Protein AF-A0A427YTY3-F1 (afdb_monomer_lite)

Sequence (241 aa):
MVRGIVESIERDRAFWYDQCTLPPTYQTFFQLHLLYILILLPRLRALPAATASTEHPIPEPLDPGAPGASPASSTPSPASSGSESGSGSGGGGTAVLSKPLHESYPTELLQHFFELAESEMRQVLGRGERERVVRKYMDEMGEQWRGAGAGLDYVLGLTGSEEVAERAKADSELASWVWRNLLGSRGLTVPSEGEGKSEETMGENLELVVRFVRREMARLDRISDADVINGNIGEWGAPAP

Radius of gyration: 25.17 Å; chains: 1; bounding box: 49×72×81 Å

pLDDT: mean 76.99, std 23.64, range [25.17, 97.31]

Foldseek 3Di:
DLVLLVVQCVVQVCLQCPLLVFDPDLLQVLLSSLLVLLLLLVLLLPFDLPDDFPPDPDPDQDPPDDPDDDDDDDDDDDDDDDDDDDDDDDDDDDPDRRDRPSVVVNVVSVVVSLVVSLVVVDVVVDPDDDPVVSVVVSVVSVVLSVVLNVLVVLLVCLCPDPDPVSNVCSLVSQLVSCCVRNSVVVDPPDDPPPCPVVVVSNVVSSVLQSVLSVVLSVLSVPDDSNCVSVVNSDHRDHSHD

Organism: NCBI:txid1890683

InterPro domains:
  IPR007129 Ubiquinol-cytochrome c chaperone, CBP3 [PTHR12184] (1-234)
  IPR021150 Ubiquinol-cytochrome c chaperone [PF03981] (103-233)

Secondary structure (DSSP, 8-state):
-HHHHHHHHHHTHIIIIIIS----SHHHHHHHHHHHHHHHHHHHHTS-TT---SSS-PPPPPP---TT-PPP-------------------------PPPHHHHHHHHHHHHHHHHHHHHHHHHH-TT--HHHHHHHHHHHHHHHHHHHHHHHHHHHHHH-S-HHHHTTHHHHHHHHHIIIIIGGG------S-THHHHHHHHHHHHHHHHHHHHHHHHHHTS-HHHHHTT---PPPPS--

Structure (mmCIF, N/CA/C/O backbone):
data_AF-A0A427YTY3-F1
#
_entry.id   AF-A0A427YTY3-F1
#
loop_
_atom_site.group_PDB
_atom_site.id
_atom_site.type_symbol
_atom_site.label_atom_id
_atom_site.label_alt_id
_atom_site.label_comp_id
_atom_site.label_asym_id
_atom_site.label_entity_id
_atom_site.label_seq_id
_atom_site.pdbx_PDB_ins_code
_atom_site.Cartn_x
_atom_site.Cartn_y
_atom_site.Cartn_z
_atom_site.occupancy
_atom_site.B_iso_or_equiv
_atom_site.auth_seq_id
_atom_site.auth_comp_id
_atom_site.auth_asym_id
_atom_site.auth_atom_id
_atom_site.pdbx_PDB_model_num
ATOM 1 N N . MET A 1 1 ? -9.035 0.610 -10.273 1.00 87.31 1 MET A N 1
ATOM 2 C CA . MET A 1 1 ? -7.958 0.177 -9.350 1.00 87.31 1 MET A CA 1
ATOM 3 C C . MET A 1 1 ? -8.374 0.218 -7.876 1.00 87.31 1 MET A C 1
ATOM 5 O O . MET A 1 1 ? -8.431 -0.853 -7.292 1.00 87.31 1 MET A O 1
ATOM 9 N N . VAL A 1 2 ? -8.725 1.375 -7.279 1.00 91.81 2 VAL A N 1
ATOM 10 C CA . VAL A 1 2 ? -9.107 1.469 -5.839 1.00 91.81 2 VAL A CA 1
ATOM 11 C C . VAL A 1 2 ? -10.206 0.479 -5.446 1.00 91.81 2 VAL A C 1
ATOM 13 O O . VAL A 1 2 ? -10.068 -0.237 -4.464 1.00 91.81 2 VAL A O 1
ATOM 16 N N . ARG A 1 3 ? -11.259 0.356 -6.261 1.00 91.38 3 ARG A N 1
ATOM 17 C CA . ARG A 1 3 ? -12.325 -0.630 -6.036 1.00 91.38 3 ARG A CA 1
ATOM 18 C C . ARG A 1 3 ? -11.805 -2.069 -5.901 1.00 91.38 3 ARG A C 1
ATOM 20 O O . ARG A 1 3 ? -12.212 -2.770 -4.986 1.00 91.38 3 ARG A O 1
ATOM 27 N N . GLY A 1 4 ? -10.879 -2.483 -6.768 1.00 92.62 4 GLY A N 1
ATOM 28 C CA . GLY A 1 4 ? -10.295 -3.826 -6.712 1.00 92.62 4 GLY A CA 1
ATOM 29 C C . GLY A 1 4 ? -9.446 -4.055 -5.456 1.00 92.62 4 GLY A C 1
ATOM 30 O O . GLY A 1 4 ? -9.370 -5.179 -4.971 1.00 92.62 4 GLY A O 1
ATOM 31 N N . ILE A 1 5 ? -8.849 -2.994 -4.898 1.00 95.12 5 ILE A N 1
ATOM 32 C CA . ILE A 1 5 ? -8.157 -3.042 -3.600 1.00 95.12 5 ILE A CA 1
ATOM 33 C C . ILE A 1 5 ? -9.168 -3.294 -2.477 1.00 95.12 5 ILE A C 1
ATOM 35 O O . ILE A 1 5 ? -8.981 -4.227 -1.702 1.00 95.12 5 ILE A O 1
ATOM 39 N N . VAL A 1 6 ? -10.257 -2.519 -2.432 1.00 95.31 6 VAL A N 1
ATOM 40 C CA . VAL A 1 6 ? -11.321 -2.673 -1.423 1.00 95.31 6 VAL A CA 1
ATOM 41 C C . VAL A 1 6 ? -11.909 -4.086 -1.460 1.00 95.31 6 VAL A C 1
ATOM 43 O O . VAL A 1 6 ? -11.976 -4.758 -0.436 1.00 95.31 6 VAL A O 1
ATOM 46 N N . GLU A 1 7 ? -12.273 -4.573 -2.650 1.00 95.06 7 GLU A N 1
ATOM 47 C CA . GLU A 1 7 ? -12.830 -5.920 -2.832 1.00 95.06 7 GLU A CA 1
ATOM 48 C C . GLU A 1 7 ? -11.848 -7.019 -2.392 1.00 95.06 7 GLU A C 1
ATOM 50 O O . GLU A 1 7 ? -12.261 -8.015 -1.799 1.00 95.06 7 GLU A O 1
ATOM 55 N N . SER A 1 8 ? -10.545 -6.828 -2.623 1.00 94.88 8 SER A N 1
ATOM 56 C CA . SER A 1 8 ? -9.521 -7.796 -2.209 1.00 94.88 8 SER A CA 1
ATOM 57 C C . SER A 1 8 ? -9.318 -7.814 -0.695 1.00 94.88 8 SER A C 1
ATOM 59 O O . SER A 1 8 ? -9.239 -8.886 -0.103 1.00 94.88 8 SER A O 1
ATOM 61 N N . ILE A 1 9 ? -9.301 -6.645 -0.048 1.00 95.38 9 ILE A N 1
ATOM 62 C CA . ILE A 1 9 ? -9.186 -6.549 1.414 1.00 95.38 9 ILE A CA 1
ATOM 63 C C . ILE A 1 9 ? -10.396 -7.196 2.098 1.00 95.38 9 ILE A C 1
ATOM 65 O O . ILE A 1 9 ? -10.216 -7.936 3.063 1.00 95.38 9 ILE A O 1
ATOM 69 N N . GLU A 1 10 ? -11.610 -6.971 1.586 1.00 94.81 10 GLU A N 1
ATOM 70 C CA . GLU A 1 10 ? -12.821 -7.600 2.128 1.00 94.81 10 GLU A CA 1
ATOM 71 C C . GLU A 1 10 ? -12.847 -9.116 1.903 1.00 94.81 10 GLU A C 1
ATOM 73 O O . GLU A 1 10 ? -13.251 -9.866 2.793 1.00 94.81 10 GLU A O 1
ATOM 78 N N . ARG A 1 11 ? -12.370 -9.600 0.751 1.00 95.69 11 ARG A N 1
ATOM 79 C CA . ARG A 1 11 ? -12.220 -11.043 0.508 1.00 95.69 11 ARG A CA 1
ATOM 80 C C . ARG A 1 11 ? -11.249 -11.679 1.505 1.00 95.69 11 ARG A C 1
ATOM 82 O O . ARG A 1 11 ? -11.535 -12.745 2.044 1.00 95.69 11 ARG A O 1
ATOM 89 N N . ASP A 1 12 ? -10.141 -11.001 1.787 1.00 95.62 12 ASP A N 1
ATOM 90 C CA . ASP A 1 12 ? -9.070 -11.498 2.653 1.00 95.62 12 ASP A CA 1
ATOM 91 C C . ASP A 1 12 ? -9.240 -11.034 4.119 1.00 95.62 12 ASP A C 1
ATOM 93 O O . ASP A 1 12 ? -8.305 -11.070 4.922 1.00 95.62 12 ASP A O 1
ATOM 97 N N . ARG A 1 13 ? -10.459 -10.623 4.503 1.00 93.81 13 ARG A N 1
ATOM 98 C CA . ARG A 1 13 ? -10.793 -10.079 5.829 1.00 93.81 13 ARG A CA 1
ATOM 99 C C . ARG A 1 13 ? -10.405 -11.015 6.975 1.00 93.81 13 ARG A C 1
ATOM 101 O O . ARG A 1 13 ? -9.844 -10.553 7.964 1.00 93.81 13 ARG A O 1
ATOM 108 N N . ALA A 1 14 ? -10.667 -12.315 6.841 1.00 91.56 14 ALA A N 1
ATOM 109 C CA . ALA A 1 14 ? -10.335 -13.297 7.878 1.00 91.56 14 ALA A CA 1
ATOM 110 C C . ALA A 1 14 ? -8.822 -13.345 8.155 1.00 91.56 14 ALA A C 1
ATOM 112 O O . ALA A 1 14 ? -8.391 -13.414 9.304 1.00 91.56 14 ALA A O 1
ATOM 113 N N . PHE A 1 15 ? -7.994 -13.216 7.115 1.00 93.00 15 PHE A N 1
ATOM 114 C CA . PHE A 1 15 ? -6.548 -13.132 7.296 1.00 93.00 15 PHE A CA 1
ATOM 115 C C . PHE A 1 15 ? -6.160 -11.870 8.079 1.00 93.00 15 PHE A C 1
ATOM 117 O O . PHE A 1 15 ? -5.428 -11.948 9.065 1.00 93.00 15 PHE A O 1
ATOM 124 N N . TRP A 1 16 ? -6.667 -10.704 7.676 1.00 92.19 16 TRP A N 1
ATOM 125 C CA . TRP A 1 16 ? -6.259 -9.431 8.276 1.00 92.19 16 TRP A CA 1
ATOM 126 C C . TRP A 1 16 ? -6.774 -9.240 9.707 1.00 92.19 16 TRP A C 1
ATOM 128 O O . TRP A 1 16 ? -6.024 -8.807 10.583 1.00 92.19 16 TRP A O 1
ATOM 138 N N . TYR A 1 17 ? -8.037 -9.563 9.968 1.00 89.69 17 TYR A N 1
ATOM 139 C CA . TYR A 1 17 ? -8.674 -9.269 11.252 1.00 89.69 17 TYR A CA 1
ATOM 140 C C . TYR A 1 17 ? -8.669 -10.455 12.215 1.00 89.69 17 TYR A C 1
ATOM 142 O O . TYR A 1 17 ? -8.547 -10.223 13.414 1.00 89.69 17 TYR A O 1
ATOM 150 N N . ASP A 1 18 ? -8.722 -11.700 11.729 1.00 88.31 18 ASP A N 1
ATOM 151 C CA . ASP A 1 18 ? -8.785 -12.874 12.610 1.00 88.31 18 ASP A CA 1
ATOM 152 C C . ASP A 1 18 ? -7.396 -13.486 12.817 1.00 88.31 18 ASP A C 1
ATOM 154 O O . ASP A 1 18 ? -6.984 -13.692 13.954 1.00 88.31 18 ASP A O 1
ATOM 158 N N . GLN A 1 19 ? -6.632 -13.725 11.745 1.00 88.19 19 GLN A N 1
ATOM 159 C CA . GLN A 1 19 ? -5.296 -14.329 11.850 1.00 88.19 19 GLN A CA 1
ATOM 160 C C . GLN A 1 19 ? -4.225 -13.310 12.258 1.00 88.19 19 GLN A C 1
ATOM 162 O O . GLN A 1 19 ? -3.455 -13.538 13.192 1.00 88.19 19 GLN A O 1
ATOM 167 N N . CYS A 1 20 ? -4.182 -12.161 11.580 1.00 86.69 20 CYS A N 1
ATOM 168 C CA . CYS A 1 20 ? -3.299 -11.056 11.941 1.00 86.69 20 CYS A CA 1
ATOM 169 C C . CYS A 1 20 ? -3.837 -10.258 13.129 1.00 86.69 20 CYS A C 1
ATOM 171 O O . CYS A 1 20 ? -3.100 -9.431 13.669 1.00 86.69 20 CYS A O 1
ATOM 173 N N . THR A 1 21 ? -5.062 -10.537 13.606 1.00 86.25 21 THR A N 1
ATOM 174 C CA . THR A 1 21 ? -5.660 -9.944 14.823 1.00 86.25 21 THR A CA 1
ATOM 175 C C . THR A 1 21 ? -5.532 -8.418 14.849 1.00 86.25 21 THR A C 1
ATOM 177 O O . THR A 1 21 ? -5.227 -7.807 15.877 1.00 86.25 21 THR A O 1
ATOM 180 N N . LEU A 1 22 ? -5.696 -7.796 13.679 1.00 87.44 22 LEU A N 1
ATOM 181 C CA . LEU A 1 22 ? -5.686 -6.349 13.558 1.00 87.44 22 LEU A CA 1
ATOM 182 C C . LEU A 1 22 ? -6.997 -5.787 14.118 1.00 87.44 22 LEU A C 1
ATOM 184 O O . LEU A 1 22 ? -8.069 -6.313 13.817 1.00 87.44 22 LEU A O 1
ATOM 188 N N . PRO A 1 23 ? -6.962 -4.707 14.914 1.00 87.94 23 PRO A N 1
ATOM 189 C CA . PRO A 1 23 ? -8.186 -4.150 15.469 1.00 87.94 23 PRO A CA 1
ATOM 190 C C . PRO A 1 23 ? -9.001 -3.460 14.359 1.00 87.94 23 PRO A C 1
ATOM 192 O O . PRO A 1 23 ? -8.415 -2.737 13.552 1.00 87.94 23 PRO A O 1
ATOM 195 N N . PRO A 1 24 ? -10.336 -3.608 14.297 1.00 89.88 24 PRO A N 1
ATOM 196 C CA . PRO A 1 24 ? -11.171 -2.988 13.265 1.00 89.88 24 PRO A CA 1
ATOM 197 C C . PRO A 1 24 ? -11.385 -1.489 13.534 1.00 89.88 24 PRO A C 1
ATOM 199 O O . PRO A 1 24 ? -12.461 -1.049 13.927 1.00 89.88 24 PRO A O 1
ATOM 202 N N . THR A 1 25 ? -10.327 -0.700 13.353 1.00 91.06 25 THR A N 1
ATOM 203 C CA . THR A 1 25 ? -10.312 0.756 13.549 1.00 91.06 25 THR A CA 1
ATOM 204 C C . THR A 1 25 ? -10.088 1.481 12.227 1.00 91.06 25 THR A C 1
ATOM 206 O O . THR A 1 25 ? -9.578 0.892 11.272 1.00 91.06 25 THR A O 1
ATOM 209 N N . TYR A 1 26 ? -10.384 2.785 12.192 1.00 91.81 26 TYR A N 1
ATOM 210 C CA . TYR A 1 26 ? -10.023 3.636 11.055 1.00 91.81 26 TYR A CA 1
ATOM 211 C C . TYR A 1 26 ? -8.521 3.572 10.732 1.00 91.81 26 TYR A C 1
ATOM 213 O O . TYR A 1 26 ? -8.139 3.514 9.569 1.00 91.81 26 TYR A O 1
ATOM 221 N N . GLN A 1 27 ? -7.666 3.541 11.760 1.00 91.19 27 GLN A N 1
ATOM 222 C CA . GLN A 1 27 ? -6.218 3.475 11.570 1.00 91.19 27 GLN A CA 1
ATOM 223 C C . GLN A 1 27 ? -5.817 2.198 10.821 1.00 91.19 27 GLN A C 1
ATOM 225 O O . GLN A 1 27 ? -5.079 2.265 9.842 1.00 91.19 27 GLN A O 1
ATOM 230 N N . THR A 1 28 ? -6.351 1.048 11.239 1.00 92.06 28 THR A N 1
ATOM 231 C CA . THR A 1 28 ? -6.127 -0.237 10.562 1.00 92.06 28 THR A CA 1
ATOM 232 C C . THR A 1 28 ? -6.668 -0.222 9.138 1.00 92.06 28 THR A C 1
ATOM 234 O O . THR A 1 28 ? -5.984 -0.670 8.221 1.00 92.06 28 THR A O 1
ATOM 237 N N . PHE A 1 29 ? -7.879 0.312 8.940 1.00 94.88 29 PHE A N 1
ATOM 238 C CA . PHE A 1 29 ? -8.464 0.495 7.614 1.00 94.88 29 PHE A CA 1
ATOM 239 C C . PHE A 1 29 ? -7.510 1.283 6.705 1.00 94.88 29 PHE A C 1
ATOM 241 O O . PHE A 1 29 ? -7.164 0.809 5.621 1.00 94.88 29 PHE A O 1
ATOM 248 N N . PHE A 1 30 ? -7.031 2.441 7.168 1.00 95.38 30 PHE A N 1
ATOM 249 C CA . PHE A 1 30 ? -6.151 3.309 6.396 1.00 95.38 30 PHE A CA 1
ATOM 250 C C . PHE A 1 30 ? -4.824 2.619 6.075 1.00 95.38 30 PHE A C 1
ATOM 252 O O . PHE A 1 30 ? -4.412 2.608 4.921 1.00 95.38 30 PHE A O 1
ATOM 259 N N . GLN A 1 31 ? -4.184 1.994 7.066 1.00 95.00 31 GLN A N 1
ATOM 260 C CA . GLN A 1 31 ? -2.903 1.299 6.904 1.00 95.00 31 GLN A CA 1
ATOM 261 C C . GLN A 1 31 ? -2.991 0.110 5.937 1.00 95.00 31 GLN A C 1
ATOM 263 O O . GLN A 1 31 ? -2.104 -0.060 5.099 1.00 95.00 31 GLN A O 1
ATOM 268 N N . LEU A 1 32 ? -4.069 -0.680 6.004 1.00 95.25 32 LEU A N 1
ATOM 269 C CA . LEU A 1 32 ? -4.300 -1.786 5.072 1.00 95.25 32 LEU A CA 1
ATOM 270 C C . LEU A 1 32 ? -4.495 -1.288 3.643 1.00 95.25 32 LEU A C 1
ATOM 272 O O . LEU A 1 32 ? -3.846 -1.787 2.732 1.00 95.25 32 LEU A O 1
ATOM 276 N N . HIS A 1 33 ? -5.333 -0.277 3.426 1.00 96.88 33 HIS A N 1
ATOM 277 C CA . HIS A 1 33 ? -5.534 0.265 2.080 1.00 96.88 33 HIS A CA 1
ATOM 278 C C . HIS A 1 33 ? -4.262 0.944 1.558 1.00 96.88 33 HIS A C 1
ATOM 280 O O . HIS A 1 33 ? -3.888 0.759 0.398 1.00 96.88 33 HIS A O 1
ATOM 286 N N . LEU A 1 34 ? -3.544 1.657 2.430 1.00 96.62 34 LEU A N 1
ATOM 287 C CA . LEU A 1 34 ? -2.266 2.286 2.122 1.00 96.62 34 LEU A CA 1
ATOM 288 C C . LEU A 1 34 ? -1.222 1.258 1.671 1.00 96.62 34 LEU A C 1
ATOM 290 O O . LEU A 1 34 ? -0.512 1.530 0.709 1.00 96.62 34 LEU A O 1
ATOM 294 N N . LEU A 1 35 ? -1.148 0.076 2.295 1.00 96.88 35 LEU A N 1
ATOM 295 C CA . LEU A 1 35 ? -0.253 -1.006 1.866 1.00 96.88 35 LEU A CA 1
ATOM 296 C C . LEU A 1 35 ? -0.450 -1.340 0.380 1.00 96.88 35 LEU A C 1
ATOM 298 O O . LEU A 1 35 ? 0.508 -1.327 -0.386 1.00 96.88 35 LEU A O 1
ATOM 302 N N . TYR A 1 36 ? -1.688 -1.594 -0.043 1.00 97.31 36 TYR A N 1
ATOM 303 C CA . TYR A 1 36 ? -2.002 -1.955 -1.430 1.00 97.31 36 TYR A CA 1
ATOM 304 C C . TYR A 1 36 ? -1.712 -0.808 -2.402 1.00 97.31 36 TYR A C 1
ATOM 306 O O . TYR A 1 36 ? -1.160 -1.027 -3.482 1.00 97.31 36 TYR A O 1
ATOM 314 N N . ILE A 1 37 ? -2.036 0.426 -2.006 1.00 96.75 37 ILE A N 1
ATOM 315 C CA . ILE A 1 37 ? -1.714 1.626 -2.786 1.00 96.75 37 ILE A CA 1
ATOM 316 C C . ILE A 1 37 ? -0.197 1.754 -2.963 1.00 96.75 37 ILE A C 1
ATOM 318 O O . ILE A 1 37 ? 0.274 1.978 -4.075 1.00 96.75 37 ILE A O 1
ATOM 322 N N . LEU A 1 38 ? 0.579 1.561 -1.897 1.00 96.12 38 LEU A N 1
ATOM 323 C CA . LEU A 1 38 ? 2.036 1.643 -1.936 1.00 96.12 38 LEU A CA 1
ATOM 324 C C . LEU A 1 38 ? 2.682 0.487 -2.713 1.00 96.12 38 LEU A C 1
ATOM 326 O O . LEU A 1 38 ? 3.726 0.701 -3.314 1.00 96.12 38 LEU A O 1
ATOM 330 N N . ILE A 1 39 ? 2.067 -0.696 -2.776 1.00 96.25 39 ILE A N 1
ATOM 331 C CA . ILE A 1 39 ? 2.517 -1.781 -3.667 1.00 96.25 39 ILE A CA 1
ATOM 332 C C . ILE A 1 39 ? 2.293 -1.407 -5.143 1.00 96.25 39 ILE A C 1
ATOM 334 O O . ILE A 1 39 ? 3.134 -1.697 -5.993 1.00 96.25 39 ILE A O 1
ATOM 338 N N . LEU A 1 40 ? 1.172 -0.748 -5.454 1.00 95.12 40 LEU A N 1
ATOM 339 C CA . LEU A 1 40 ? 0.787 -0.388 -6.821 1.00 95.12 40 LEU A CA 1
ATOM 340 C C . LEU A 1 40 ? 1.528 0.847 -7.361 1.00 95.12 40 LEU A C 1
ATOM 342 O O . LEU A 1 40 ? 1.862 0.908 -8.545 1.00 95.12 40 LEU A O 1
ATOM 346 N N . LEU A 1 41 ? 1.796 1.836 -6.509 1.00 93.94 41 LEU A N 1
ATOM 347 C CA . LEU A 1 41 ? 2.391 3.115 -6.905 1.00 93.94 41 LEU A CA 1
ATOM 348 C C . LEU A 1 41 ? 3.740 2.996 -7.634 1.00 93.94 41 LEU A C 1
ATOM 350 O O . LEU A 1 41 ? 3.886 3.662 -8.658 1.00 93.94 41 LEU A O 1
ATOM 354 N N . PRO A 1 42 ? 4.710 2.171 -7.195 1.00 92.94 42 PRO A N 1
ATOM 355 C CA . PRO A 1 42 ? 5.963 1.969 -7.916 1.00 92.94 42 PRO A CA 1
ATOM 356 C C . PRO A 1 42 ? 5.743 1.540 -9.368 1.00 92.94 42 PRO A C 1
ATOM 358 O O . PRO A 1 42 ? 6.395 2.071 -10.265 1.00 92.94 42 PRO A O 1
ATOM 361 N N . ARG A 1 43 ? 4.767 0.655 -9.619 1.00 91.94 43 ARG A N 1
ATOM 362 C CA . ARG A 1 43 ? 4.443 0.205 -10.978 1.00 91.94 43 ARG A CA 1
ATOM 363 C C . ARG A 1 43 ? 3.896 1.337 -11.845 1.00 91.94 43 ARG A C 1
ATOM 365 O O . ARG A 1 43 ? 4.266 1.425 -13.013 1.00 91.94 43 ARG A O 1
ATOM 372 N N . LEU A 1 44 ? 3.056 2.204 -11.275 1.00 90.69 44 LEU A N 1
ATOM 373 C CA . LEU A 1 44 ? 2.513 3.376 -11.972 1.00 90.69 44 LEU A CA 1
ATOM 374 C C . LEU A 1 44 ? 3.579 4.443 -12.241 1.00 90.69 44 LEU A C 1
ATOM 376 O O . LEU A 1 44 ? 3.583 5.044 -13.309 1.00 90.69 44 LEU A O 1
ATOM 380 N N . ARG A 1 45 ? 4.508 4.658 -11.301 1.00 88.69 45 ARG A N 1
ATOM 381 C CA . ARG A 1 45 ? 5.631 5.599 -11.469 1.00 88.69 45 ARG A CA 1
ATOM 382 C C . ARG A 1 45 ? 6.631 5.142 -12.532 1.00 88.69 45 ARG A C 1
ATOM 384 O O . ARG A 1 45 ? 7.312 5.978 -13.110 1.00 88.69 45 ARG A O 1
ATOM 391 N N . ALA A 1 46 ? 6.719 3.835 -12.776 1.00 88.31 46 ALA A N 1
ATOM 392 C CA . ALA A 1 46 ? 7.578 3.254 -13.803 1.00 88.31 46 ALA A CA 1
ATOM 393 C C . ALA A 1 46 ? 6.974 3.308 -15.222 1.00 88.31 46 ALA A C 1
ATOM 395 O O . ALA A 1 46 ? 7.637 2.885 -16.168 1.00 88.31 46 ALA A O 1
ATOM 396 N N . LEU A 1 47 ? 5.738 3.802 -15.395 1.00 85.88 47 LEU A N 1
ATOM 397 C CA . LEU A 1 47 ? 5.108 3.889 -16.714 1.00 85.88 47 LEU A CA 1
ATOM 398 C C . LEU A 1 47 ? 5.830 4.906 -17.619 1.00 85.88 47 LEU A C 1
ATOM 400 O O . LEU A 1 47 ? 6.134 6.017 -17.171 1.00 85.88 47 LEU A O 1
ATOM 404 N N . PRO A 1 48 ? 6.055 4.585 -18.907 1.00 79.56 48 PRO A N 1
ATOM 405 C CA . PRO A 1 48 ? 6.627 5.530 -19.856 1.00 79.56 48 PRO A CA 1
ATOM 406 C C . PRO A 1 48 ? 5.748 6.777 -20.019 1.00 79.56 48 PRO A C 1
ATOM 408 O O . PRO A 1 48 ? 4.527 6.691 -20.147 1.00 79.56 48 PRO A O 1
ATOM 411 N N . ALA A 1 49 ? 6.367 7.956 -20.110 1.00 66.06 49 ALA A N 1
ATOM 412 C CA . ALA A 1 49 ? 5.638 9.212 -20.309 1.00 66.06 49 ALA A CA 1
ATOM 413 C C . ALA A 1 49 ? 4.881 9.290 -21.655 1.00 66.06 49 ALA A C 1
ATOM 415 O O . ALA A 1 49 ? 3.968 10.101 -21.784 1.00 66.06 49 ALA A O 1
ATOM 416 N N . ALA A 1 50 ? 5.256 8.464 -22.641 1.00 59.56 50 ALA A N 1
ATOM 417 C CA . ALA A 1 50 ? 4.759 8.513 -24.021 1.00 59.56 50 ALA A CA 1
ATOM 418 C C . ALA A 1 50 ? 3.559 7.589 -24.316 1.00 59.56 50 ALA A C 1
ATOM 420 O O . ALA A 1 50 ? 2.982 7.662 -25.398 1.00 59.56 50 ALA A O 1
ATOM 421 N N . THR A 1 51 ? 3.178 6.700 -23.397 1.00 57.78 51 THR A N 1
ATOM 422 C CA . THR A 1 51 ? 2.053 5.773 -23.593 1.00 57.78 51 THR A CA 1
ATOM 423 C C . THR A 1 51 ? 0.742 6.431 -23.162 1.00 57.78 51 THR A C 1
ATOM 425 O O . THR A 1 51 ? 0.398 6.439 -21.981 1.00 57.78 51 THR A O 1
ATOM 428 N N . ALA A 1 52 ? 0.016 7.016 -24.119 1.00 52.59 52 ALA A N 1
ATOM 429 C CA . ALA A 1 52 ? -1.334 7.529 -23.898 1.00 52.59 52 ALA A CA 1
ATOM 430 C C . ALA A 1 52 ? -2.368 6.392 -23.900 1.00 52.59 52 ALA A C 1
ATOM 432 O O . ALA A 1 52 ? -2.302 5.480 -24.726 1.00 52.59 52 ALA A O 1
ATOM 433 N N . SER A 1 53 ? -3.331 6.452 -22.977 1.00 52.22 53 SER A N 1
ATOM 434 C CA . SER A 1 53 ? -4.480 5.544 -22.983 1.00 52.22 53 SER A CA 1
ATOM 435 C C . SER A 1 53 ? -5.398 5.927 -24.142 1.00 52.22 53 SER A C 1
ATOM 437 O O . SER A 1 53 ? -5.778 7.087 -24.272 1.00 52.22 53 SER A O 1
ATOM 439 N N . THR A 1 54 ? -5.744 4.970 -24.999 1.00 52.78 54 THR A N 1
ATOM 440 C CA . THR A 1 54 ? -6.643 5.208 -26.141 1.00 52.78 54 THR A CA 1
ATOM 441 C C . THR A 1 54 ? -8.120 5.243 -25.717 1.00 52.78 54 THR A C 1
ATOM 443 O O . THR A 1 54 ? -8.965 5.681 -26.491 1.00 52.78 54 THR A O 1
ATOM 446 N N . GLU A 1 55 ? -8.440 4.792 -24.495 1.00 51.69 55 GLU A N 1
ATOM 447 C CA . GLU A 1 55 ? -9.817 4.534 -24.041 1.00 51.69 55 GLU A CA 1
ATOM 448 C C . GLU A 1 55 ? -10.301 5.434 -22.883 1.00 51.69 55 GLU A C 1
ATOM 450 O O . GLU A 1 55 ? -11.508 5.513 -22.654 1.00 51.69 55 GLU A O 1
ATOM 455 N N . HIS A 1 56 ? -9.418 6.158 -22.177 1.00 49.00 56 HIS A N 1
ATOM 456 C CA . HIS A 1 56 ? -9.798 7.014 -21.039 1.00 49.00 56 HIS A CA 1
ATOM 457 C C . HIS A 1 56 ? -9.717 8.524 -21.353 1.00 49.00 56 HIS A C 1
ATOM 459 O O . HIS A 1 56 ? -8.718 8.978 -21.909 1.00 49.00 56 HIS A O 1
ATOM 465 N N . PRO A 1 57 ? -10.715 9.342 -20.948 1.00 46.25 57 PRO A N 1
ATOM 466 C CA . PRO A 1 57 ? -10.756 10.775 -21.218 1.00 46.25 57 PRO A CA 1
ATOM 467 C C . PRO A 1 57 ? -9.913 11.532 -20.184 1.00 46.25 57 PRO A C 1
ATOM 469 O O . PRO A 1 57 ? -10.437 12.291 -19.373 1.00 46.25 57 PRO A O 1
ATOM 472 N N . ILE A 1 58 ? -8.603 11.301 -20.167 1.00 51.09 58 ILE A N 1
ATOM 473 C CA . ILE A 1 58 ? -7.685 12.223 -19.498 1.00 51.09 58 ILE A CA 1
ATOM 474 C C . ILE A 1 58 ? -7.295 13.264 -20.555 1.00 51.09 58 ILE A C 1
ATOM 476 O O . ILE A 1 58 ? -6.841 12.861 -21.627 1.00 51.09 58 ILE A O 1
ATOM 480 N N . PRO A 1 59 ? -7.510 14.575 -20.319 1.00 44.81 59 PRO A N 1
ATOM 481 C CA . PRO A 1 59 ? -7.169 15.610 -21.286 1.00 44.81 59 PRO A CA 1
ATOM 482 C C . PRO A 1 59 ? -5.704 15.494 -21.699 1.00 44.81 59 PRO A C 1
ATOM 484 O O . PRO A 1 59 ? -4.804 15.511 -20.859 1.00 44.81 59 PRO A O 1
ATOM 487 N N . GLU A 1 60 ? -5.495 15.355 -23.000 1.00 56.34 60 GLU A N 1
ATOM 488 C CA . GLU A 1 60 ? -4.183 15.295 -23.626 1.00 56.34 60 GLU A CA 1
ATOM 489 C C . GLU A 1 60 ? -3.388 16.564 -23.265 1.00 56.34 60 GLU A C 1
ATOM 491 O O . GLU A 1 60 ? -3.915 17.675 -23.412 1.00 56.34 60 GLU A O 1
ATOM 496 N N . PRO A 1 61 ? -2.142 16.454 -22.773 1.00 48.97 61 PRO A N 1
ATOM 497 C CA . PRO A 1 61 ? -1.279 17.615 -22.667 1.00 48.97 61 PRO A CA 1
ATOM 498 C C . PRO A 1 61 ? -1.007 18.152 -24.069 1.00 48.97 61 PRO A C 1
ATOM 500 O O . PRO A 1 61 ? -0.444 17.451 -24.904 1.00 48.97 61 PRO A O 1
ATOM 503 N N . LEU A 1 62 ? -1.402 19.399 -24.331 1.00 46.47 62 LEU A N 1
ATOM 504 C CA . LEU A 1 62 ? -0.969 20.101 -25.534 1.00 46.47 62 LEU A CA 1
ATOM 505 C C . LEU A 1 62 ? 0.560 20.187 -25.514 1.00 46.47 62 LEU A C 1
ATOM 507 O O . LEU A 1 62 ? 1.133 20.722 -24.560 1.00 46.47 62 LEU A O 1
ATOM 511 N N . ASP A 1 63 ? 1.202 19.670 -26.563 1.00 50.25 63 ASP A N 1
ATOM 512 C CA . ASP A 1 63 ? 2.650 19.750 -26.730 1.00 50.25 63 ASP A CA 1
ATOM 513 C C . ASP A 1 63 ? 3.123 21.205 -26.551 1.00 50.25 63 ASP A C 1
ATOM 515 O O . ASP A 1 63 ? 2.549 22.121 -27.158 1.00 50.25 63 ASP A O 1
ATOM 519 N N . PRO A 1 64 ? 4.174 21.465 -25.747 1.00 49.34 64 PRO A N 1
ATOM 520 C CA . PRO A 1 64 ? 4.777 22.784 -25.701 1.00 49.34 64 PRO A CA 1
ATOM 521 C C . PRO A 1 64 ? 5.322 23.088 -27.097 1.00 49.34 64 PRO A C 1
ATOM 523 O O . PRO A 1 64 ? 6.269 22.453 -27.560 1.00 49.34 64 PRO A O 1
ATOM 526 N N . GLY A 1 65 ? 4.673 24.030 -27.785 1.00 40.88 65 GLY A N 1
ATOM 527 C CA . GLY A 1 65 ? 4.972 24.371 -29.171 1.00 40.88 65 GLY A CA 1
ATOM 528 C C . GLY A 1 65 ? 6.473 24.536 -29.400 1.00 40.88 65 GLY A C 1
ATOM 529 O O . GLY A 1 65 ? 7.126 25.355 -28.751 1.00 40.88 65 GLY A O 1
ATOM 530 N N . ALA A 1 66 ? 7.020 23.746 -30.326 1.00 40.31 66 ALA A N 1
ATOM 531 C CA . ALA A 1 66 ? 8.409 23.875 -30.737 1.00 40.31 66 ALA A CA 1
ATOM 532 C C . ALA A 1 66 ? 8.670 25.317 -31.222 1.00 40.31 66 ALA A C 1
ATOM 534 O O . ALA A 1 66 ? 7.847 25.873 -31.964 1.00 40.31 66 ALA A O 1
ATOM 535 N N . PRO A 1 67 ? 9.796 25.948 -30.843 1.00 39.47 67 PRO A N 1
ATOM 536 C CA . PRO A 1 67 ? 10.088 27.305 -31.271 1.00 39.47 67 PRO A CA 1
ATOM 537 C C . PRO A 1 67 ? 10.349 27.296 -32.781 1.00 39.47 67 PRO A C 1
ATOM 539 O O . PRO A 1 67 ? 11.389 26.827 -33.236 1.00 39.47 67 PRO A O 1
ATOM 542 N N . GLY A 1 68 ? 9.392 27.801 -33.564 1.00 42.56 68 GLY A N 1
ATOM 543 C CA . GLY A 1 68 ? 9.582 28.048 -34.997 1.00 42.56 68 GLY A CA 1
ATOM 544 C C . GLY A 1 68 ? 8.424 27.695 -35.930 1.00 42.56 68 GLY A C 1
ATOM 545 O O . GLY A 1 68 ? 8.498 28.043 -37.105 1.00 42.56 68 GLY A O 1
ATOM 546 N N . ALA A 1 69 ? 7.344 27.060 -35.471 1.00 34.50 69 ALA A N 1
ATOM 547 C CA . ALA A 1 69 ? 6.217 26.761 -36.356 1.00 34.50 69 ALA A CA 1
ATOM 548 C C . ALA A 1 69 ? 5.204 27.920 -36.383 1.00 34.50 69 ALA A C 1
ATOM 550 O O . ALA A 1 69 ? 4.262 27.968 -35.595 1.00 34.50 69 ALA A O 1
ATOM 551 N N . SER A 1 70 ? 5.389 28.875 -37.301 1.00 32.78 70 SER A N 1
ATOM 552 C CA . SER A 1 70 ? 4.305 29.785 -37.693 1.00 32.78 70 SER A CA 1
ATOM 553 C C . SER A 1 70 ? 3.163 28.976 -38.326 1.00 32.78 70 SER A C 1
ATOM 555 O O . SER A 1 70 ? 3.432 28.171 -39.220 1.00 32.78 70 SER A O 1
ATOM 557 N N . PRO A 1 71 ? 1.894 29.173 -37.928 1.00 36.25 71 PRO A N 1
ATOM 558 C CA . PRO A 1 71 ? 0.790 28.487 -38.575 1.00 36.25 71 PRO A CA 1
ATOM 559 C C . PRO A 1 71 ? 0.574 29.074 -39.973 1.00 36.25 71 PRO A C 1
ATOM 561 O O . PRO A 1 71 ? 0.453 30.287 -40.155 1.00 36.25 71 PRO A O 1
ATOM 564 N N . ALA A 1 72 ? 0.551 28.186 -40.966 1.00 30.50 72 ALA A N 1
ATOM 565 C CA . ALA A 1 72 ? 0.256 28.505 -42.352 1.00 30.50 72 ALA A CA 1
ATOM 566 C C . ALA A 1 72 ? -1.109 29.202 -42.464 1.00 30.50 72 ALA A C 1
ATOM 568 O O . ALA A 1 72 ? -2.148 28.652 -42.096 1.00 30.50 72 ALA A O 1
ATOM 569 N N . SER A 1 73 ? -1.096 30.424 -42.994 1.00 30.61 73 SER A N 1
ATOM 570 C CA . SER A 1 73 ? -2.286 31.208 -43.301 1.00 30.61 73 SER A CA 1
ATOM 571 C C . SER A 1 73 ? -3.074 30.548 -44.435 1.00 30.61 73 SER A C 1
ATOM 573 O O . SER A 1 73 ? -2.661 30.602 -45.596 1.00 30.61 73 SER A O 1
ATOM 575 N N . SER A 1 74 ? -4.230 29.972 -44.122 1.00 31.73 74 SER A N 1
ATOM 576 C CA . SER A 1 74 ? -5.270 29.725 -45.117 1.00 31.73 74 SER A CA 1
ATOM 577 C C . SER A 1 74 ? -6.077 31.014 -45.289 1.00 31.73 74 SER A C 1
ATOM 579 O O . SER A 1 74 ? -6.781 31.466 -44.392 1.00 31.73 74 SER A O 1
ATOM 581 N N . THR A 1 75 ? -5.916 31.655 -46.445 1.00 29.84 75 THR A N 1
ATOM 582 C CA . THR A 1 75 ? -6.819 32.706 -46.935 1.00 29.84 75 THR A CA 1
ATOM 583 C C . THR A 1 75 ? -8.020 32.046 -47.621 1.00 29.84 75 THR A C 1
ATOM 585 O O . THR A 1 75 ? -7.882 30.970 -48.205 1.00 29.84 75 THR A O 1
ATOM 588 N N . PRO A 1 76 ? -9.204 32.676 -47.555 1.00 30.94 76 PRO A N 1
ATOM 589 C CA . PRO A 1 76 ? -9.600 33.498 -48.697 1.00 30.94 76 PRO A CA 1
ATOM 590 C C . PRO A 1 76 ? -10.201 34.859 -48.295 1.00 30.94 76 PRO A C 1
ATOM 592 O O . PRO A 1 76 ? -10.935 34.995 -47.324 1.00 30.94 76 PRO A O 1
ATOM 595 N N . SER A 1 77 ? -9.874 35.878 -49.088 1.00 30.75 77 SER A N 1
ATOM 596 C CA . SER A 1 77 ? -10.558 37.183 -49.187 1.00 30.75 77 SER A CA 1
ATOM 597 C C . SER A 1 77 ? -11.741 37.071 -50.181 1.00 30.75 77 SER A C 1
ATOM 599 O O . SER A 1 77 ? -11.696 36.130 -50.978 1.00 30.75 77 SER A O 1
ATOM 601 N N . PRO A 1 78 ? -12.751 37.987 -50.235 1.00 39.22 78 PRO A N 1
ATOM 602 C CA . PRO A 1 78 ? -12.543 39.444 -50.159 1.00 39.22 78 PRO A CA 1
ATOM 603 C C . PRO A 1 78 ? -13.631 40.357 -49.523 1.00 39.22 78 PRO A C 1
ATOM 605 O O . PRO A 1 78 ? -14.805 40.026 -49.445 1.00 39.22 78 PRO A O 1
ATOM 608 N N . ALA A 1 79 ? -13.159 41.577 -49.206 1.00 28.03 79 ALA A N 1
ATOM 609 C CA . ALA A 1 79 ? -13.803 42.907 -49.260 1.00 28.03 79 ALA A CA 1
ATOM 610 C C . ALA A 1 79 ? -15.011 43.256 -48.354 1.00 28.03 79 ALA A C 1
ATOM 612 O O . ALA A 1 79 ? -16.118 42.803 -48.597 1.00 28.03 79 ALA A O 1
ATOM 613 N N . SER A 1 80 ? -14.840 44.219 -47.428 1.00 27.17 80 SER A N 1
ATOM 614 C CA . SER A 1 80 ? -15.163 45.658 -47.625 1.00 27.17 80 SER A CA 1
ATOM 615 C C . SER A 1 80 ? -15.241 46.450 -46.296 1.00 27.17 80 SER A C 1
ATOM 617 O O . SER A 1 80 ? -16.002 46.083 -45.412 1.00 27.17 80 SER A O 1
ATOM 619 N N . SER A 1 81 ? -14.461 47.538 -46.211 1.00 27.72 81 SER A N 1
ATOM 620 C CA . SER A 1 81 ? -14.697 48.863 -45.574 1.00 27.72 81 SER A CA 1
ATOM 621 C C . SER A 1 81 ? -15.558 49.069 -44.303 1.00 27.72 81 SER A C 1
ATOM 623 O O . SER A 1 81 ? -16.735 48.729 -44.289 1.00 27.72 81 SER A O 1
ATOM 625 N N . GLY A 1 82 ? -15.022 49.889 -43.377 1.00 25.39 82 GLY A N 1
ATOM 626 C CA . GLY A 1 82 ? -15.763 50.717 -42.392 1.00 25.39 82 GLY A CA 1
ATOM 627 C C . GLY A 1 82 ? -15.526 50.287 -40.935 1.00 25.39 82 GLY A C 1
ATOM 628 O O . GLY A 1 82 ? -15.922 49.199 -40.557 1.00 25.39 82 GLY A O 1
ATOM 629 N N . SER A 1 83 ? -14.667 50.961 -40.163 1.00 26.73 83 SER A N 1
ATOM 630 C CA . SER A 1 83 ? -14.952 52.122 -39.290 1.00 26.73 83 SER A CA 1
ATOM 631 C C . SER A 1 83 ? -15.638 51.789 -37.947 1.00 26.73 83 SER A C 1
ATOM 633 O O . SER A 1 83 ? -16.717 51.217 -37.924 1.00 26.73 83 SER A O 1
ATOM 635 N N . GLU A 1 84 ? -15.021 52.304 -36.875 1.00 25.91 84 GLU A N 1
ATOM 636 C CA . GLU A 1 84 ? -15.581 52.673 -35.559 1.00 25.91 84 GLU A CA 1
ATOM 637 C C . GLU A 1 84 ? -15.652 51.668 -34.383 1.00 25.91 84 GLU A C 1
ATOM 639 O O . GLU A 1 84 ? -16.026 50.506 -34.479 1.00 25.91 84 GLU A O 1
ATOM 644 N N . SER A 1 85 ? -15.242 52.240 -33.243 1.00 29.53 85 SER A N 1
ATOM 645 C CA . SER A 1 85 ? -15.379 51.914 -31.818 1.00 29.53 85 SER A CA 1
ATOM 646 C C . SER A 1 85 ? -16.377 50.839 -31.367 1.00 29.53 85 SER A C 1
ATOM 648 O O . SER A 1 85 ? -17.543 50.865 -31.746 1.00 29.53 85 SER A O 1
ATOM 650 N N . GLY A 1 86 ? -15.983 50.045 -30.364 1.00 25.17 86 GLY A N 1
ATOM 651 C CA . GLY A 1 86 ? -16.933 49.296 -29.539 1.00 25.17 86 GLY A CA 1
ATOM 652 C C . GLY A 1 86 ? -16.279 48.299 -28.586 1.00 25.17 86 GLY A C 1
ATOM 653 O O . GLY A 1 86 ? -15.486 47.463 -28.990 1.00 25.17 86 GLY A O 1
ATOM 654 N N . SER A 1 87 ? -16.637 48.409 -27.313 1.00 30.44 87 SER A N 1
ATOM 655 C CA . SER A 1 87 ? -16.356 47.509 -26.191 1.00 30.44 87 SER A CA 1
ATOM 656 C C . SER A 1 87 ? -16.574 46.015 -26.472 1.00 30.44 87 SER A C 1
ATOM 658 O O . SER A 1 87 ? -17.572 45.654 -27.092 1.00 30.44 87 SER A O 1
ATOM 660 N N . GLY A 1 88 ? -15.755 45.140 -25.878 1.00 25.62 88 GLY A N 1
ATOM 661 C CA . GLY A 1 88 ? -16.025 43.701 -25.863 1.00 25.62 88 GLY A CA 1
ATOM 662 C C . GLY A 1 88 ? -15.084 42.898 -24.968 1.00 25.62 88 GLY A C 1
ATOM 663 O O . GLY A 1 88 ? -13.903 42.767 -25.252 1.00 25.62 88 GLY A O 1
ATOM 664 N N . SER A 1 89 ? -15.657 42.379 -23.886 1.00 32.47 89 SER A N 1
ATOM 665 C CA . SER A 1 89 ? -15.164 41.336 -22.980 1.00 32.47 89 SER A CA 1
ATOM 666 C C . SER A 1 89 ? -14.446 40.163 -23.672 1.00 32.47 89 SER A C 1
ATOM 668 O O . SER A 1 89 ? -14.847 39.749 -24.756 1.00 32.47 89 SER A O 1
ATOM 670 N N . GLY A 1 90 ? -13.464 39.552 -23.002 1.00 25.92 90 GLY A N 1
ATOM 671 C CA . GLY A 1 90 ? -12.909 38.259 -23.411 1.00 25.92 90 GLY A CA 1
ATOM 672 C C . GLY A 1 90 ? -11.910 37.722 -22.394 1.00 25.92 90 GLY A C 1
ATOM 673 O O . GLY A 1 90 ? -10.778 38.186 -22.337 1.00 25.92 90 GLY A O 1
ATOM 674 N N . GLY A 1 91 ? -12.366 36.796 -21.549 1.00 29.75 91 GLY A N 1
ATOM 675 C CA . GLY A 1 91 ? -11.654 36.289 -20.380 1.00 29.75 91 GLY A CA 1
ATOM 676 C C . GLY A 1 91 ? -10.274 35.699 -20.672 1.00 29.75 91 GLY A C 1
ATOM 677 O O . GLY A 1 91 ? -10.091 34.911 -21.597 1.00 29.75 91 GLY A O 1
ATOM 678 N N . GLY A 1 92 ? -9.315 36.050 -19.814 1.00 26.70 92 GLY A N 1
ATOM 679 C CA . GLY A 1 92 ? -8.036 35.364 -19.714 1.00 26.70 92 GLY A CA 1
ATOM 680 C C . GLY A 1 92 ? -8.255 33.951 -19.187 1.00 26.70 92 GLY A C 1
ATOM 681 O O . GLY A 1 92 ? -8.371 33.745 -17.981 1.00 26.70 92 GLY A O 1
ATOM 682 N N . GLY A 1 93 ? -8.337 32.986 -20.101 1.00 30.05 93 GLY A N 1
ATOM 683 C CA . GLY A 1 93 ? -8.205 31.575 -19.774 1.00 30.05 93 GLY A CA 1
ATOM 684 C C . GLY A 1 93 ? -6.799 31.329 -19.242 1.00 30.05 93 GLY A C 1
ATOM 685 O O . GLY A 1 93 ? -5.820 31.401 -19.981 1.00 30.05 93 GLY A O 1
ATOM 686 N N . THR A 1 94 ? -6.696 31.081 -17.941 1.00 34.16 94 THR A N 1
ATOM 687 C CA . THR A 1 94 ? -5.486 30.560 -17.311 1.00 34.16 94 THR A CA 1
ATOM 688 C C . THR A 1 94 ? -5.135 29.237 -17.982 1.00 34.16 94 THR A C 1
ATOM 690 O O . THR A 1 94 ? -5.921 28.293 -17.915 1.00 34.16 94 THR A O 1
ATOM 693 N N . ALA A 1 95 ? -3.979 29.172 -18.641 1.00 37.34 95 ALA A N 1
ATOM 694 C CA . ALA A 1 95 ? -3.442 27.929 -19.172 1.00 37.34 95 ALA A CA 1
ATOM 695 C C . ALA A 1 95 ? -3.227 26.952 -18.007 1.00 37.34 95 ALA A C 1
ATOM 697 O O . ALA A 1 95 ? -2.319 27.126 -17.194 1.00 37.34 95 ALA A O 1
ATOM 698 N N . VAL A 1 96 ? -4.106 25.958 -17.889 1.00 41.53 96 VAL A N 1
ATOM 699 C CA . VAL A 1 96 ? -3.917 24.841 -16.967 1.00 41.53 96 VAL A CA 1
ATOM 700 C C . VAL A 1 96 ? -2.828 23.972 -17.582 1.00 41.53 96 VAL A C 1
ATOM 702 O O . VAL A 1 96 ? -3.067 23.275 -18.562 1.00 41.53 96 VAL A O 1
ATOM 705 N N . LEU A 1 97 ? -1.613 24.062 -17.043 1.00 40.78 97 LEU A N 1
ATOM 706 C CA . LEU A 1 97 ? -0.544 23.103 -17.305 1.00 40.78 97 LEU A CA 1
ATOM 707 C C . LEU A 1 97 ? -1.029 21.724 -16.834 1.00 40.78 97 LEU A C 1
ATOM 709 O O . LEU A 1 97 ? -1.019 21.429 -15.639 1.00 40.78 97 LEU A O 1
ATOM 713 N N . SER A 1 98 ? -1.519 20.905 -17.761 1.00 53.66 98 SER A N 1
ATOM 714 C CA . SER A 1 98 ? -1.874 19.510 -17.506 1.00 53.66 98 SER A CA 1
ATOM 715 C C . SER A 1 98 ? -0.598 18.711 -17.252 1.00 53.66 98 SER A C 1
ATOM 717 O O . SER A 1 98 ? 0.334 18.752 -18.059 1.00 53.66 98 SER A O 1
ATOM 719 N N . LYS A 1 99 ? -0.544 18.001 -16.121 1.00 55.25 99 LYS A N 1
ATOM 720 C CA . LYS A 1 99 ? 0.591 17.141 -15.772 1.00 55.25 99 LYS A CA 1
ATOM 721 C C . LYS A 1 99 ? 0.759 16.033 -16.822 1.00 55.25 99 LYS A C 1
ATOM 723 O O . LYS A 1 99 ? -0.244 15.540 -17.340 1.00 55.25 99 LYS A O 1
ATOM 728 N N . PRO A 1 100 ? 1.991 15.599 -17.127 1.00 58.72 100 PRO A N 1
ATOM 729 C CA . PRO A 1 100 ? 2.208 14.443 -17.988 1.00 58.72 100 PRO A CA 1
ATOM 730 C C . PRO A 1 100 ? 1.516 13.189 -17.417 1.00 58.72 100 PRO A C 1
ATOM 732 O O . PRO A 1 100 ? 1.315 13.052 -16.210 1.00 58.72 100 PRO A O 1
ATOM 735 N N . LEU A 1 101 ? 1.119 12.258 -18.287 1.00 55.66 101 LEU A N 1
ATOM 736 C CA . LEU A 1 101 ? 0.234 11.139 -17.925 1.00 55.66 101 LEU A CA 1
ATOM 737 C C . LEU A 1 101 ? 0.792 10.237 -16.810 1.00 55.66 101 LEU A C 1
ATOM 739 O O . LEU A 1 101 ? 0.044 9.833 -15.922 1.00 55.66 101 LEU A O 1
ATOM 743 N N . HIS A 1 102 ? 2.105 9.992 -16.792 1.00 58.44 102 HIS A N 1
ATOM 744 C CA . HIS A 1 102 ? 2.781 9.227 -15.732 1.00 58.44 102 HIS A CA 1
ATOM 745 C C . HIS A 1 102 ? 2.698 9.894 -14.344 1.00 58.44 102 HIS A C 1
ATOM 747 O O . HIS A 1 102 ? 2.781 9.209 -13.329 1.00 58.44 102 HIS A O 1
ATOM 753 N N . GLU A 1 103 ? 2.490 11.212 -14.278 1.00 63.41 103 GLU A N 1
ATOM 754 C CA . GLU A 1 103 ? 2.204 11.935 -13.033 1.00 63.41 103 GLU A CA 1
ATOM 755 C C . GLU A 1 103 ? 0.703 11.973 -12.723 1.00 63.41 103 GLU A C 1
ATOM 757 O O . GLU A 1 103 ? 0.308 12.068 -11.557 1.00 63.41 103 GLU A O 1
ATOM 762 N N . SER A 1 104 ? -0.142 11.876 -13.751 1.00 75.88 104 SER A N 1
ATOM 763 C CA . SER A 1 104 ? -1.598 11.934 -13.617 1.00 75.88 104 SER A CA 1
ATOM 764 C C . SER A 1 104 ? -2.158 10.662 -12.975 1.00 75.88 104 SER A C 1
ATOM 766 O O . SER A 1 104 ? -2.883 10.769 -11.992 1.00 75.88 104 SER A O 1
ATOM 768 N N . TYR A 1 105 ? -1.759 9.460 -13.418 1.00 81.62 105 TYR A N 1
ATOM 769 C CA . TYR A 1 105 ? -2.298 8.207 -12.852 1.00 81.62 105 TYR A CA 1
ATOM 770 C C . TYR A 1 105 ? -2.017 8.020 -11.351 1.00 81.62 105 TYR A C 1
ATOM 772 O O . TYR A 1 105 ? -2.960 7.730 -10.611 1.00 81.62 105 TYR A O 1
ATOM 780 N N . PRO A 1 106 ? -0.775 8.198 -10.848 1.00 87.94 106 PRO A N 1
ATOM 781 C CA . PRO A 1 106 ? -0.515 8.135 -9.412 1.00 87.94 106 PRO A CA 1
ATOM 782 C C . PRO A 1 106 ? -1.284 9.203 -8.630 1.00 87.94 106 PRO A C 1
ATOM 784 O O . PRO A 1 106 ? -1.743 8.925 -7.524 1.00 87.94 106 PRO A O 1
ATOM 787 N N . THR A 1 107 ? -1.434 10.408 -9.197 1.00 87.94 107 THR A N 1
ATOM 788 C CA . THR A 1 107 ? -2.173 11.505 -8.557 1.00 87.94 107 THR A CA 1
ATOM 789 C C . THR A 1 107 ? -3.659 11.166 -8.434 1.00 87.94 107 THR A C 1
ATOM 791 O O . THR A 1 107 ? -4.202 11.283 -7.342 1.00 87.94 107 THR A O 1
ATOM 794 N N . GLU A 1 108 ? -4.297 10.690 -9.505 1.00 88.75 108 GLU A N 1
ATOM 795 C CA . GLU A 1 108 ? -5.713 10.290 -9.509 1.00 88.75 108 GLU A CA 1
ATOM 796 C C . GLU A 1 108 ? -5.974 9.090 -8.587 1.00 88.75 108 GLU A C 1
ATOM 798 O O . GLU A 1 108 ? -6.926 9.085 -7.807 1.00 88.75 108 GLU A O 1
ATOM 803 N N . LEU A 1 109 ? -5.091 8.082 -8.598 1.00 90.94 109 LEU A N 1
ATOM 804 C CA . LEU A 1 109 ? -5.190 6.949 -7.674 1.00 90.94 109 LEU A CA 1
ATOM 805 C C . LEU A 1 109 ? -5.152 7.419 -6.212 1.00 90.94 109 LEU A C 1
ATOM 807 O O . LEU A 1 109 ? -5.953 6.961 -5.395 1.00 90.94 109 LEU A O 1
ATOM 811 N N . LEU A 1 110 ? -4.218 8.317 -5.885 1.00 92.62 110 LEU A N 1
ATOM 812 C CA . LEU A 1 110 ? -4.088 8.877 -4.543 1.00 92.62 110 LEU A CA 1
ATOM 813 C C . LEU A 1 110 ? -5.288 9.737 -4.168 1.00 92.62 110 LEU A C 1
ATOM 815 O O . LEU A 1 110 ? -5.774 9.621 -3.047 1.00 92.62 110 LEU A O 1
ATOM 819 N N . GLN A 1 111 ? -5.785 10.549 -5.097 1.00 93.50 111 GLN A N 1
ATOM 820 C CA . GLN A 1 111 ? -6.976 11.362 -4.894 1.00 93.50 111 GLN A CA 1
ATOM 821 C C . GLN A 1 111 ? -8.167 10.482 -4.496 1.00 93.50 111 GLN A C 1
ATOM 823 O O . GLN A 1 111 ? -8.745 10.681 -3.430 1.00 93.50 111 GLN A O 1
ATOM 828 N N . HIS A 1 112 ? -8.457 9.431 -5.267 1.00 94.81 112 HIS A N 1
ATOM 829 C CA . HIS A 1 112 ? -9.535 8.493 -4.945 1.00 94.81 112 HIS A CA 1
ATOM 830 C C . HIS A 1 112 ? -9.309 7.711 -3.647 1.00 94.81 112 HIS A C 1
ATOM 832 O O . HIS A 1 112 ? -10.263 7.399 -2.932 1.00 94.81 112 HIS A O 1
ATOM 838 N N . PHE A 1 113 ? -8.059 7.384 -3.314 1.00 96.81 113 PHE A N 1
ATOM 839 C CA . PHE A 1 113 ? -7.736 6.771 -2.027 1.00 96.81 113 PHE A CA 1
ATOM 840 C C . PHE A 1 113 ? -8.043 7.712 -0.854 1.00 96.81 113 PHE A C 1
ATOM 842 O O . PHE A 1 113 ? -8.650 7.281 0.126 1.00 96.81 113 PHE A O 1
ATOM 849 N N . PHE A 1 114 ? -7.672 8.991 -0.944 1.00 96.81 114 PHE A N 1
ATOM 850 C CA . PHE A 1 114 ? -7.952 9.957 0.117 1.00 96.81 114 PHE A CA 1
ATOM 851 C C . PHE A 1 114 ? -9.436 10.334 0.198 1.00 96.81 114 PHE A C 1
ATOM 853 O O . PHE A 1 114 ? -9.931 10.540 1.301 1.00 96.81 114 PHE A O 1
ATOM 860 N N . GLU A 1 115 ? -10.169 10.335 -0.916 1.00 96.00 115 GLU A N 1
ATOM 861 C CA . GLU A 1 115 ? -11.636 10.451 -0.917 1.00 96.00 115 GLU A CA 1
ATOM 862 C C . GLU A 1 115 ? -12.295 9.283 -0.170 1.00 96.00 115 GLU A C 1
ATOM 864 O O . GLU A 1 115 ? -13.188 9.486 0.657 1.00 96.00 115 GLU A O 1
ATOM 869 N N . LEU A 1 116 ? -11.822 8.055 -0.413 1.00 96.44 116 LEU A N 1
ATOM 870 C CA . LEU A 1 116 ? -12.274 6.868 0.311 1.00 96.44 116 LEU A CA 1
ATOM 871 C C . LEU A 1 116 ? -11.941 6.969 1.809 1.00 96.44 116 LEU A C 1
ATOM 873 O O . LEU A 1 116 ? -12.805 6.725 2.649 1.00 96.44 116 LEU A O 1
ATOM 877 N N . ALA A 1 117 ? -10.712 7.363 2.145 1.00 96.25 117 ALA A N 1
ATOM 878 C CA . ALA A 1 117 ? -10.282 7.545 3.528 1.00 96.25 117 ALA A CA 1
ATOM 879 C C . ALA A 1 117 ? -11.117 8.616 4.252 1.00 96.25 117 ALA A C 1
ATOM 881 O O . ALA A 1 117 ? -11.563 8.403 5.377 1.00 96.25 117 ALA A O 1
ATOM 882 N N . GLU A 1 118 ? -11.407 9.740 3.599 1.00 94.88 118 GLU A N 1
ATOM 883 C CA . GLU A 1 118 ? -12.260 10.782 4.164 1.00 94.88 118 GLU A CA 1
ATOM 884 C C . GLU A 1 118 ? -13.692 10.281 4.399 1.00 94.88 118 GLU A C 1
ATOM 886 O O . GLU A 1 118 ? -14.271 10.534 5.459 1.00 94.88 118 GLU A O 1
ATOM 891 N N . SER A 1 119 ? -14.256 9.545 3.437 1.00 94.38 119 SER A N 1
ATOM 892 C CA . SER A 1 119 ? -15.575 8.922 3.575 1.00 94.38 119 SER A CA 1
ATOM 893 C C . SER A 1 119 ? -15.631 8.008 4.801 1.00 94.38 119 SER A C 1
ATOM 895 O O . SER A 1 119 ? -16.535 8.146 5.626 1.00 94.38 119 SER A O 1
ATOM 897 N N . GLU A 1 120 ? -14.641 7.131 4.975 1.00 94.19 120 GLU A N 1
ATOM 898 C CA . GLU A 1 120 ? -14.567 6.241 6.138 1.00 94.19 120 GLU A CA 1
ATOM 899 C C . GLU A 1 120 ? -14.371 7.002 7.452 1.00 94.19 120 GLU A C 1
ATOM 901 O O . GLU A 1 120 ? -15.046 6.717 8.441 1.00 94.19 120 GLU A O 1
ATOM 906 N N . MET A 1 121 ? -13.528 8.039 7.473 1.00 92.25 121 MET A N 1
ATOM 907 C CA . MET A 1 121 ? -13.366 8.906 8.644 1.00 92.25 121 MET A CA 1
ATOM 908 C C . MET A 1 121 ? -14.701 9.542 9.051 1.00 92.25 121 MET A C 1
ATOM 910 O O . MET A 1 121 ? -15.069 9.536 10.227 1.00 92.25 121 MET A O 1
ATOM 914 N N . ARG A 1 122 ? -15.464 10.059 8.081 1.00 92.56 122 ARG A N 1
ATOM 915 C CA . ARG A 1 122 ? -16.788 10.652 8.325 1.00 92.56 122 ARG A CA 1
ATOM 916 C C . ARG A 1 122 ? -17.804 9.615 8.809 1.00 92.56 122 ARG A C 1
ATOM 918 O O . ARG A 1 122 ? -18.661 9.956 9.623 1.00 92.56 122 ARG A O 1
ATOM 925 N N . GLN A 1 123 ? -17.715 8.365 8.353 1.00 91.69 123 GLN A N 1
ATOM 926 C CA . GLN A 1 123 ? -18.556 7.282 8.867 1.00 91.69 123 GLN A CA 1
ATOM 927 C C . GLN A 1 123 ? -18.221 6.938 10.322 1.00 91.69 123 GLN A C 1
ATOM 929 O O . GLN A 1 123 ? -19.132 6.858 11.146 1.00 91.69 123 GLN A O 1
ATOM 934 N N . VAL A 1 124 ? -16.933 6.798 10.654 1.00 89.56 124 VAL A N 1
ATOM 935 C CA . VAL A 1 124 ? -16.463 6.443 12.005 1.00 89.56 124 VAL A CA 1
ATOM 936 C C . VAL A 1 124 ? -16.770 7.540 13.026 1.00 89.56 124 VAL A C 1
ATOM 938 O O . VAL A 1 124 ? -17.175 7.246 14.148 1.00 89.56 124 VAL A O 1
ATOM 941 N N . LEU A 1 125 ? -16.604 8.806 12.641 1.00 87.69 125 LEU A N 1
ATOM 942 C CA . LEU A 1 125 ? -16.888 9.960 13.495 1.00 87.69 125 LEU A CA 1
ATOM 943 C C . LEU A 1 125 ? -18.393 10.258 13.648 1.00 87.69 125 LEU A C 1
ATOM 945 O O . LEU A 1 125 ? -18.801 10.882 14.626 1.00 87.69 125 LEU A O 1
ATOM 949 N N . GLY A 1 126 ? -19.230 9.796 12.715 1.00 82.75 126 GLY A N 1
ATOM 950 C CA . GLY A 1 126 ? -20.677 10.007 12.727 1.00 82.75 126 GLY A CA 1
ATOM 951 C C . GLY A 1 126 ? -21.136 11.330 12.093 1.00 82.75 126 GLY A C 1
ATOM 952 O O . GLY A 1 126 ? -20.356 12.205 11.712 1.00 82.75 126 GLY A O 1
ATOM 953 N N . ARG A 1 127 ? -22.461 11.483 11.940 1.00 71.25 127 ARG A N 1
ATOM 954 C CA . ARG A 1 127 ? -23.068 12.668 11.307 1.00 71.25 127 ARG A CA 1
ATOM 955 C C . ARG A 1 127 ? -22.909 13.902 12.201 1.00 71.25 127 ARG A C 1
ATOM 957 O O . ARG A 1 127 ? -23.549 13.980 13.244 1.00 71.25 127 ARG A O 1
ATOM 964 N N . GLY A 1 128 ? -22.155 14.898 11.735 1.00 66.31 128 GLY A N 1
ATOM 965 C CA . GLY A 1 128 ? -22.135 16.243 12.327 1.00 66.31 128 GLY A CA 1
ATOM 966 C C . GLY A 1 128 ? -20.835 16.655 13.015 1.00 66.31 128 GLY A C 1
ATOM 967 O O . GLY A 1 128 ? -20.792 17.744 13.590 1.00 66.31 128 GLY A O 1
ATOM 968 N N . GLU A 1 129 ? -19.777 15.842 12.945 1.00 75.56 129 GLU A N 1
ATOM 969 C CA . GLU A 1 129 ? -18.471 16.265 13.449 1.00 75.56 129 GLU A CA 1
ATOM 970 C C . GLU A 1 129 ? -17.920 17.481 12.699 1.00 75.56 129 GLU A C 1
ATOM 972 O O . GLU A 1 129 ? -18.186 17.714 11.516 1.00 75.56 129 GLU A O 1
ATOM 977 N N . ARG A 1 130 ? -17.155 18.301 13.425 1.00 81.31 130 ARG A N 1
ATOM 978 C CA . ARG A 1 130 ? -16.631 19.561 12.890 1.00 81.31 130 ARG A CA 1
ATOM 979 C C . ARG A 1 130 ? -15.642 19.269 11.769 1.00 81.31 130 ARG A C 1
ATOM 981 O O . ARG A 1 130 ? -14.669 18.555 11.980 1.00 81.31 130 ARG A O 1
ATOM 988 N N . GLU A 1 131 ? -15.807 19.948 10.638 1.00 88.12 131 GLU A N 1
ATOM 989 C CA . GLU A 1 131 ? -14.918 19.851 9.469 1.00 88.12 131 GLU A CA 1
ATOM 990 C C . GLU A 1 131 ? -13.428 20.007 9.824 1.00 88.12 131 GLU A C 1
ATOM 992 O O . GLU A 1 131 ? -12.557 19.355 9.258 1.00 88.12 131 GLU A O 1
ATOM 997 N N . ARG A 1 132 ? -13.125 20.825 10.840 1.00 89.81 132 ARG A N 1
ATOM 998 C CA . ARG A 1 132 ? -11.765 20.998 11.366 1.00 89.81 132 ARG A CA 1
ATOM 999 C C . ARG A 1 132 ? -11.146 19.698 11.900 1.00 89.81 132 ARG A C 1
ATOM 1001 O O . ARG A 1 132 ? -9.936 19.534 11.792 1.00 89.81 132 ARG A O 1
ATOM 1008 N N . VAL A 1 133 ? -11.941 18.820 12.512 1.00 89.62 133 VAL A N 1
ATOM 1009 C CA . VAL A 1 133 ? -11.479 17.532 13.052 1.00 89.62 133 VAL A CA 1
ATOM 1010 C C . VAL A 1 133 ? -11.139 16.591 11.904 1.00 89.62 133 VAL A C 1
ATOM 1012 O O . VAL A 1 133 ? -10.028 16.074 11.873 1.00 89.62 133 VAL A O 1
ATOM 1015 N N . VAL A 1 134 ? -12.043 16.457 10.927 1.00 90.31 134 VAL A N 1
ATOM 1016 C CA . VAL A 1 134 ? -11.816 15.648 9.718 1.00 90.31 134 VAL A CA 1
ATOM 1017 C C . VAL A 1 134 ? -10.556 16.121 8.999 1.00 90.31 134 VAL A C 1
ATOM 1019 O O . VAL A 1 134 ? -9.655 15.324 8.773 1.00 90.31 134 VAL A O 1
ATOM 1022 N N . ARG A 1 135 ? -10.425 17.431 8.748 1.00 92.25 135 ARG A N 1
ATOM 1023 C CA . ARG A 1 135 ? -9.224 18.001 8.124 1.00 92.25 135 ARG A CA 1
ATOM 1024 C C . ARG A 1 135 ? -7.945 17.658 8.892 1.00 92.25 135 ARG A C 1
ATOM 1026 O O . ARG A 1 135 ? -6.988 17.222 8.270 1.00 92.25 135 ARG A O 1
ATOM 1033 N N . LYS A 1 136 ? -7.936 17.801 10.224 1.00 93.75 136 LYS A N 1
ATOM 1034 C CA . LYS A 1 136 ? -6.761 17.460 11.044 1.00 93.75 136 LYS A CA 1
ATOM 1035 C C . LYS A 1 136 ? -6.356 15.994 10.865 1.00 93.75 136 LYS A C 1
ATOM 1037 O O . LYS A 1 136 ? -5.176 15.714 10.698 1.00 93.75 136 LYS A O 1
ATOM 1042 N N . TYR A 1 137 ? -7.323 15.078 10.875 1.00 91.56 137 TYR A N 1
ATOM 1043 C CA . TYR A 1 137 ? -7.050 13.664 10.621 1.00 91.56 137 TYR A CA 1
ATOM 1044 C C . TYR A 1 137 ? -6.525 13.425 9.205 1.00 91.56 137 TYR A C 1
ATOM 1046 O O . TYR A 1 137 ? -5.572 12.673 9.035 1.00 91.56 137 TYR A O 1
ATOM 1054 N N . MET A 1 138 ? -7.104 14.071 8.194 1.00 94.50 138 MET A N 1
ATOM 1055 C CA . MET A 1 138 ? -6.637 13.941 6.812 1.00 94.50 138 MET A CA 1
ATOM 1056 C C . MET A 1 138 ? -5.210 14.474 6.631 1.00 94.50 138 MET A C 1
ATOM 1058 O O . MET A 1 138 ? -4.417 13.851 5.927 1.00 94.50 138 MET A O 1
ATOM 1062 N N . ASP A 1 139 ? -4.853 15.564 7.313 1.00 95.19 139 ASP A N 1
ATOM 1063 C CA . ASP A 1 139 ? -3.487 16.095 7.325 1.00 95.19 139 ASP A CA 1
ATOM 1064 C C . ASP A 1 139 ? -2.503 15.071 7.933 1.00 95.19 139 ASP A C 1
ATOM 1066 O O . ASP A 1 139 ? -1.468 14.773 7.328 1.00 95.19 139 ASP A O 1
ATOM 1070 N N . GLU A 1 140 ? -2.861 14.462 9.073 1.00 94.75 140 GLU A N 1
ATOM 1071 C CA . GLU A 1 140 ? -2.084 13.395 9.730 1.00 94.75 140 GLU A CA 1
ATOM 1072 C C . GLU A 1 140 ? -1.940 12.155 8.828 1.00 94.75 140 GLU A C 1
ATOM 1074 O O . GLU A 1 140 ? -0.844 11.615 8.671 1.00 94.75 140 GLU A O 1
ATOM 1079 N N . MET A 1 141 ? -3.021 11.720 8.175 1.00 93.88 141 MET A N 1
ATOM 1080 C CA . MET A 1 141 ? -2.991 10.610 7.215 1.00 93.88 141 MET A CA 1
ATOM 1081 C C . MET A 1 141 ? -2.105 10.923 6.004 1.00 93.88 141 MET A C 1
ATOM 1083 O O . MET A 1 141 ? -1.389 10.051 5.507 1.00 93.88 141 MET A O 1
ATOM 1087 N N . GLY A 1 142 ? -2.100 12.177 5.550 1.00 94.56 142 GLY A N 1
ATOM 1088 C CA . GLY A 1 142 ? -1.204 12.652 4.503 1.00 94.56 142 GLY A CA 1
ATOM 1089 C C . GLY A 1 142 ? 0.270 12.567 4.908 1.00 94.56 142 GLY A C 1
ATOM 1090 O O . GLY A 1 142 ? 1.111 12.182 4.095 1.00 94.56 142 GLY A O 1
ATOM 1091 N N . GLU A 1 143 ? 0.605 12.894 6.157 1.00 94.69 143 GLU A N 1
ATOM 1092 C CA . GLU A 1 143 ? 1.961 12.713 6.695 1.00 94.69 143 GLU A CA 1
ATOM 1093 C C . GLU A 1 143 ? 2.351 11.235 6.785 1.00 94.69 143 GLU A C 1
ATOM 1095 O O . GLU A 1 143 ? 3.447 10.866 6.351 1.00 94.69 143 GLU A O 1
ATOM 1100 N N . GLN A 1 144 ? 1.444 10.381 7.268 1.00 93.12 144 GLN A N 1
ATOM 1101 C CA . GLN A 1 144 ? 1.669 8.935 7.342 1.00 93.12 144 GLN A CA 1
ATOM 1102 C C . GLN A 1 144 ? 1.916 8.327 5.961 1.00 93.12 144 GLN A C 1
ATOM 1104 O O . GLN A 1 144 ? 2.880 7.584 5.792 1.00 93.12 144 GLN A O 1
ATOM 1109 N N . TRP A 1 145 ? 1.112 8.686 4.955 1.00 93.69 145 TRP A N 1
ATOM 1110 C CA . TRP A 1 145 ? 1.326 8.254 3.572 1.00 93.69 145 TRP A CA 1
ATOM 1111 C C . TRP A 1 145 ? 2.721 8.643 3.060 1.00 93.69 145 TRP A C 1
ATOM 1113 O O . TRP A 1 145 ? 3.413 7.795 2.495 1.00 93.69 145 TRP A O 1
ATOM 1123 N N . ARG A 1 146 ? 3.171 9.890 3.289 1.00 94.62 146 ARG A N 1
ATOM 1124 C CA . ARG A 1 146 ? 4.507 10.349 2.856 1.00 94.62 146 ARG A CA 1
ATOM 1125 C C . ARG A 1 146 ? 5.620 9.524 3.494 1.00 94.62 146 ARG A C 1
ATOM 1127 O O . ARG A 1 146 ? 6.517 9.061 2.792 1.00 94.62 146 ARG A O 1
ATOM 1134 N N . GLY A 1 147 ? 5.559 9.337 4.812 1.00 93.75 147 GLY A N 1
ATOM 1135 C CA . GLY A 1 147 ? 6.569 8.579 5.553 1.00 93.75 147 GLY A CA 1
ATOM 1136 C C . GLY A 1 147 ? 6.592 7.100 5.163 1.00 93.75 147 GLY A C 1
ATOM 1137 O O . GLY A 1 147 ? 7.655 6.537 4.903 1.00 93.75 147 GLY A O 1
ATOM 1138 N N . ALA A 1 148 ? 5.414 6.484 5.062 1.00 94.44 148 ALA A N 1
ATOM 1139 C CA . ALA A 1 148 ? 5.262 5.094 4.653 1.00 94.44 148 ALA A CA 1
ATOM 1140 C C . ALA A 1 148 ? 5.757 4.876 3.214 1.00 94.44 148 ALA A C 1
ATOM 1142 O O . ALA A 1 148 ? 6.509 3.933 2.966 1.00 94.44 148 ALA A O 1
ATOM 1143 N N . GLY A 1 149 ? 5.413 5.779 2.291 1.00 94.88 149 GLY A N 1
ATOM 1144 C CA . GLY A 1 149 ? 5.875 5.740 0.906 1.00 94.88 149 GLY A CA 1
ATOM 1145 C C . GLY A 1 149 ? 7.394 5.822 0.787 1.00 94.88 149 GLY A C 1
ATOM 1146 O O . GLY A 1 149 ? 7.996 4.946 0.173 1.00 94.88 149 GLY A O 1
ATOM 1147 N N . ALA A 1 150 ? 8.025 6.792 1.457 1.00 95.06 150 ALA A N 1
ATOM 1148 C CA . ALA A 1 150 ? 9.484 6.918 1.467 1.00 95.06 150 ALA A CA 1
ATOM 1149 C C . ALA A 1 150 ? 10.178 5.658 2.018 1.00 95.06 150 ALA A C 1
ATOM 1151 O O . ALA A 1 150 ? 11.204 5.226 1.495 1.00 95.06 150 ALA A O 1
ATOM 1152 N N . GLY A 1 151 ? 9.601 5.039 3.053 1.00 94.75 151 GLY A N 1
ATOM 1153 C CA . GLY A 1 151 ? 10.117 3.790 3.609 1.00 94.75 151 GLY A CA 1
ATOM 1154 C C . GLY A 1 151 ? 10.044 2.612 2.632 1.00 94.75 151 GLY A C 1
ATOM 1155 O O . GLY A 1 151 ? 10.983 1.821 2.572 1.00 94.75 151 GLY A O 1
ATOM 1156 N N . LEU A 1 152 ? 8.967 2.496 1.849 1.00 9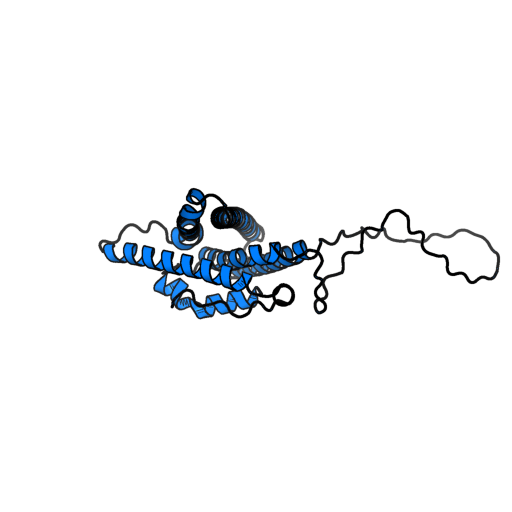4.81 152 LEU A N 1
ATOM 1157 C CA . LEU A 1 152 ? 8.852 1.429 0.852 1.00 94.81 152 LEU A CA 1
ATOM 1158 C C . LEU A 1 152 ? 9.763 1.683 -0.360 1.00 94.81 152 LEU A C 1
ATOM 1160 O O . LEU A 1 152 ? 10.375 0.746 -0.869 1.00 94.81 152 LEU A O 1
ATOM 1164 N N . ASP A 1 153 ? 9.919 2.941 -0.774 1.00 95.31 153 ASP A N 1
ATOM 1165 C CA . ASP A 1 153 ? 10.860 3.326 -1.833 1.00 95.31 153 ASP A CA 1
ATOM 1166 C C . ASP A 1 153 ? 12.316 3.013 -1.429 1.00 95.31 153 ASP A C 1
ATOM 1168 O O . ASP A 1 153 ? 13.103 2.540 -2.250 1.00 95.31 153 ASP A O 1
ATOM 1172 N N . TYR A 1 154 ? 12.666 3.171 -0.147 1.00 96.12 154 TYR A N 1
ATOM 1173 C CA . TYR A 1 154 ? 13.960 2.729 0.384 1.00 96.12 154 TYR A CA 1
ATOM 1174 C C . TYR A 1 154 ? 14.146 1.206 0.279 1.00 96.12 154 TYR A C 1
ATOM 1176 O O . TYR A 1 154 ? 15.177 0.743 -0.208 1.00 96.12 154 TYR A O 1
ATOM 1184 N N . VAL A 1 155 ? 13.135 0.416 0.663 1.00 96.12 155 VAL A N 1
ATOM 1185 C CA . VAL A 1 155 ? 13.152 -1.053 0.514 1.00 96.12 155 VAL A CA 1
ATOM 1186 C C . VAL A 1 155 ? 13.325 -1.468 -0.950 1.00 96.12 155 VAL A C 1
ATOM 1188 O O . VAL A 1 155 ? 14.060 -2.412 -1.254 1.00 96.12 155 VAL A O 1
ATOM 1191 N N . LEU A 1 156 ? 12.670 -0.765 -1.873 1.00 93.75 156 LEU A N 1
ATOM 1192 C CA . LEU A 1 156 ? 12.836 -0.980 -3.308 1.00 93.75 156 LEU A CA 1
ATOM 1193 C C . LEU A 1 156 ? 14.259 -0.677 -3.774 1.00 93.75 156 LEU A C 1
ATOM 1195 O O . LEU A 1 156 ? 14.846 -1.500 -4.475 1.00 93.75 156 LEU A O 1
ATOM 1199 N N . GLY A 1 157 ? 14.830 0.443 -3.330 1.00 94.44 157 GLY A N 1
ATOM 1200 C CA . GLY A 1 157 ? 16.224 0.796 -3.596 1.00 94.44 157 GLY A CA 1
ATOM 1201 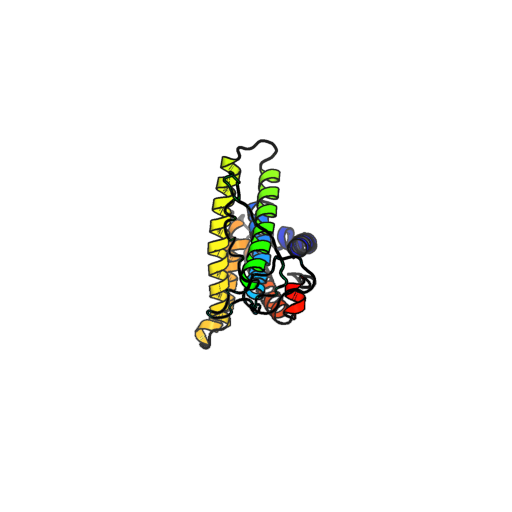C C . GLY A 1 157 ? 17.193 -0.286 -3.117 1.00 94.44 157 GLY A C 1
ATOM 1202 O O . GLY A 1 157 ? 18.050 -0.722 -3.881 1.00 94.44 157 GLY A O 1
ATOM 1203 N N . LEU A 1 158 ? 16.992 -0.808 -1.902 1.00 96.06 158 LEU A N 1
ATOM 1204 C CA . LEU A 1 158 ? 17.776 -1.936 -1.393 1.00 96.06 158 LEU A CA 1
ATOM 1205 C C . LEU A 1 158 ? 17.614 -3.185 -2.258 1.00 96.06 158 LEU A C 1
ATOM 1207 O O . LEU A 1 158 ? 18.588 -3.881 -2.507 1.00 96.06 158 LEU A O 1
ATOM 1211 N N . THR A 1 159 ? 16.400 -3.469 -2.732 1.00 93.62 159 THR A N 1
ATOM 1212 C CA . THR A 1 159 ? 16.109 -4.646 -3.567 1.00 93.62 159 THR A CA 1
ATOM 1213 C C . THR A 1 159 ? 16.821 -4.578 -4.920 1.00 93.62 159 THR A C 1
ATOM 1215 O O . THR A 1 159 ? 17.319 -5.596 -5.401 1.00 93.62 159 THR A O 1
ATOM 1218 N N . GLY A 1 160 ? 16.877 -3.387 -5.521 1.00 91.44 160 GLY A N 1
ATOM 1219 C CA . GLY A 1 160 ? 17.535 -3.132 -6.803 1.00 91.44 160 GLY A CA 1
ATOM 1220 C C . GLY A 1 160 ? 19.036 -2.835 -6.716 1.00 91.44 160 GLY A C 1
ATOM 1221 O O . GLY A 1 160 ? 19.654 -2.646 -7.760 1.00 91.44 160 GLY A O 1
ATOM 1222 N N . SER A 1 161 ? 19.623 -2.778 -5.515 1.00 95.00 161 SER A N 1
ATOM 1223 C CA . SER A 1 161 ? 21.035 -2.416 -5.334 1.00 95.00 161 SER A CA 1
ATOM 1224 C C . SER A 1 161 ? 21.985 -3.432 -5.979 1.00 95.00 161 SER A C 1
ATOM 1226 O O . SER A 1 161 ? 21.790 -4.649 -5.901 1.00 95.00 161 SER A O 1
ATOM 1228 N N . GLU A 1 162 ? 23.061 -2.943 -6.596 1.00 95.19 162 GLU A N 1
ATOM 1229 C CA . GLU A 1 162 ? 24.132 -3.797 -7.122 1.00 95.19 162 GLU A CA 1
ATOM 1230 C C . GLU A 1 162 ? 24.914 -4.476 -5.984 1.00 95.19 162 GLU A C 1
ATOM 1232 O O . GLU A 1 162 ? 25.419 -5.595 -6.136 1.00 95.19 162 GLU A O 1
ATOM 1237 N N . GLU A 1 163 ? 24.954 -3.851 -4.803 1.00 95.69 163 GLU A N 1
ATOM 1238 C CA . GLU A 1 163 ? 25.656 -4.384 -3.645 1.00 95.69 163 GLU A CA 1
ATOM 1239 C C . GLU A 1 163 ? 24.884 -5.533 -2.985 1.00 95.69 163 GLU A C 1
ATOM 1241 O O . GLU A 1 163 ? 23.766 -5.392 -2.484 1.00 95.69 163 GLU A O 1
ATOM 1246 N N . VAL A 1 164 ? 25.527 -6.702 -2.906 1.00 95.06 164 VAL A N 1
ATOM 1247 C CA . VAL A 1 164 ? 24.957 -7.903 -2.269 1.00 95.06 164 VAL A CA 1
ATOM 1248 C C . VAL A 1 164 ? 24.606 -7.648 -0.797 1.00 95.06 164 VAL A C 1
ATOM 1250 O O . VAL A 1 164 ? 23.585 -8.137 -0.315 1.00 95.06 164 VAL A O 1
ATOM 1253 N N . ALA A 1 165 ? 25.431 -6.869 -0.090 1.00 94.75 165 ALA A N 1
ATOM 1254 C CA . ALA A 1 165 ? 25.230 -6.559 1.323 1.00 94.75 165 ALA A CA 1
ATOM 1255 C C . ALA A 1 165 ? 24.003 -5.666 1.574 1.00 94.75 165 ALA A C 1
ATOM 1257 O O . ALA A 1 165 ? 23.376 -5.780 2.627 1.00 94.75 165 ALA A O 1
ATOM 1258 N N . GLU A 1 166 ? 23.649 -4.794 0.628 1.00 94.00 166 GLU A N 1
ATOM 1259 C CA . GLU A 1 166 ? 22.441 -3.969 0.707 1.00 94.00 166 GLU A CA 1
ATOM 1260 C C . GLU A 1 166 ? 21.195 -4.776 0.348 1.00 94.00 166 GLU A C 1
ATOM 1262 O O . GLU A 1 166 ? 20.226 -4.770 1.110 1.00 94.00 166 GLU A O 1
ATOM 1267 N N . ARG A 1 167 ? 21.249 -5.566 -0.734 1.00 95.31 167 ARG A N 1
ATOM 1268 C CA . ARG A 1 167 ? 20.144 -6.462 -1.117 1.00 95.31 167 ARG A CA 1
ATOM 1269 C C . ARG A 1 167 ? 19.764 -7.440 -0.016 1.00 95.31 167 ARG A C 1
ATOM 1271 O O . ARG A 1 167 ? 18.580 -7.675 0.205 1.00 95.31 167 ARG A O 1
ATOM 1278 N N . ALA A 1 168 ? 20.747 -7.964 0.716 1.00 94.38 168 ALA A N 1
ATOM 1279 C CA . ALA A 1 168 ? 20.510 -8.872 1.836 1.00 94.38 168 ALA A CA 1
ATOM 1280 C C . ALA A 1 168 ? 19.665 -8.250 2.966 1.00 94.38 168 ALA A C 1
ATOM 1282 O O . ALA A 1 168 ? 19.036 -8.982 3.726 1.00 94.38 168 ALA A O 1
ATOM 1283 N N . LYS A 1 169 ? 19.620 -6.914 3.074 1.00 95.19 169 LYS A N 1
ATOM 1284 C CA . LYS A 1 169 ? 18.826 -6.197 4.084 1.00 95.19 169 LYS A CA 1
ATOM 1285 C C . LYS A 1 169 ? 17.404 -5.892 3.622 1.00 95.19 169 LYS A C 1
ATOM 1287 O O . LYS A 1 169 ? 16.572 -5.523 4.447 1.00 95.19 169 LYS A O 1
ATOM 1292 N N . ALA A 1 170 ? 17.105 -6.029 2.330 1.00 95.56 170 ALA A N 1
ATOM 1293 C CA . ALA A 1 170 ? 15.848 -5.553 1.764 1.00 95.56 170 ALA A CA 1
ATOM 1294 C C . ALA A 1 170 ? 14.622 -6.221 2.410 1.00 95.56 170 ALA A C 1
ATOM 1296 O O . ALA A 1 170 ? 13.660 -5.537 2.746 1.00 95.56 170 ALA A O 1
ATOM 1297 N N . ASP A 1 171 ? 14.667 -7.536 2.644 1.00 95.81 171 ASP A N 1
ATOM 1298 C CA . ASP A 1 171 ? 13.555 -8.259 3.276 1.00 95.81 171 ASP A CA 1
ATOM 1299 C C . ASP A 1 171 ? 13.429 -7.958 4.771 1.00 95.81 171 ASP A C 1
ATOM 1301 O O . ASP A 1 171 ? 12.313 -7.809 5.266 1.00 95.81 171 ASP A O 1
ATOM 1305 N N . SER A 1 172 ? 14.545 -7.791 5.489 1.00 95.44 172 SER A N 1
ATOM 1306 C CA . SER A 1 172 ? 14.499 -7.373 6.895 1.00 95.44 172 SER A CA 1
ATOM 1307 C C . SER A 1 172 ? 13.959 -5.951 7.055 1.00 95.44 172 SER A C 1
ATOM 1309 O O . SER A 1 172 ? 13.192 -5.682 7.978 1.00 95.44 172 SER A O 1
ATOM 1311 N N . GLU A 1 173 ? 14.304 -5.043 6.139 1.00 96.56 173 GLU A N 1
ATOM 1312 C CA . GLU A 1 173 ? 13.774 -3.678 6.135 1.00 96.56 173 GLU A CA 1
ATOM 1313 C C . GLU A 1 173 ? 12.300 -3.648 5.722 1.00 96.56 173 GLU A C 1
ATOM 1315 O O . GLU A 1 173 ? 11.519 -2.902 6.312 1.00 96.56 173 GLU A O 1
ATOM 1320 N N . LEU A 1 174 ? 11.881 -4.508 4.785 1.00 96.81 174 LEU A N 1
ATOM 1321 C CA . LEU A 1 174 ? 10.469 -4.682 4.447 1.00 96.81 174 LEU A CA 1
ATOM 1322 C C . LEU A 1 174 ? 9.672 -5.219 5.639 1.00 96.81 174 LEU A C 1
ATOM 1324 O O . LEU A 1 174 ? 8.608 -4.689 5.951 1.00 96.81 174 LEU A O 1
ATOM 1328 N N . ALA A 1 175 ? 10.198 -6.218 6.347 1.00 95.31 175 ALA A N 1
ATOM 1329 C CA . ALA A 1 175 ? 9.587 -6.742 7.564 1.00 95.31 175 ALA A CA 1
ATOM 1330 C C . ALA A 1 175 ? 9.474 -5.652 8.644 1.00 95.31 175 ALA A C 1
ATOM 1332 O O . ALA A 1 175 ? 8.410 -5.449 9.225 1.00 95.31 175 ALA A O 1
ATOM 1333 N N . SER A 1 176 ? 10.538 -4.875 8.855 1.00 93.56 176 SER A N 1
ATOM 1334 C CA . SER A 1 176 ? 10.532 -3.726 9.768 1.00 93.56 176 SER A CA 1
ATOM 1335 C C . SER A 1 176 ? 9.488 -2.680 9.365 1.00 93.56 176 SER A C 1
ATOM 1337 O O . SER A 1 176 ? 8.750 -2.160 10.204 1.00 93.56 176 SER A O 1
ATOM 1339 N N . TRP A 1 177 ? 9.363 -2.400 8.067 1.00 94.88 177 TRP A N 1
ATOM 1340 C CA . TRP A 1 177 ? 8.361 -1.491 7.530 1.00 94.88 177 TRP A CA 1
ATOM 1341 C C . TRP A 1 177 ? 6.931 -2.000 7.759 1.00 94.88 177 TRP A C 1
ATOM 1343 O O . TRP A 1 177 ? 6.098 -1.228 8.239 1.00 94.88 177 TRP A O 1
ATOM 1353 N N . VAL A 1 178 ? 6.654 -3.278 7.473 1.00 94.00 178 VAL A N 1
ATOM 1354 C CA . VAL A 1 178 ? 5.335 -3.906 7.682 1.00 94.00 178 VAL A CA 1
ATOM 1355 C C . VAL A 1 178 ? 4.983 -3.888 9.161 1.00 94.00 178 VAL A C 1
ATOM 1357 O O . VAL A 1 178 ? 3.872 -3.514 9.533 1.00 94.00 178 VAL A O 1
ATOM 1360 N N . TRP A 1 179 ? 5.940 -4.226 10.022 1.00 91.00 179 TRP A N 1
ATOM 1361 C CA . TRP A 1 179 ? 5.735 -4.166 11.457 1.00 91.00 179 TRP A CA 1
ATOM 1362 C C . TRP A 1 179 ? 5.389 -2.744 11.904 1.00 91.00 179 TRP A C 1
ATOM 1364 O O . TRP A 1 179 ? 4.334 -2.551 12.492 1.00 91.00 179 TRP A O 1
ATOM 1374 N N . ARG A 1 180 ? 6.177 -1.721 11.550 1.00 89.81 180 ARG A N 1
ATOM 1375 C CA . AR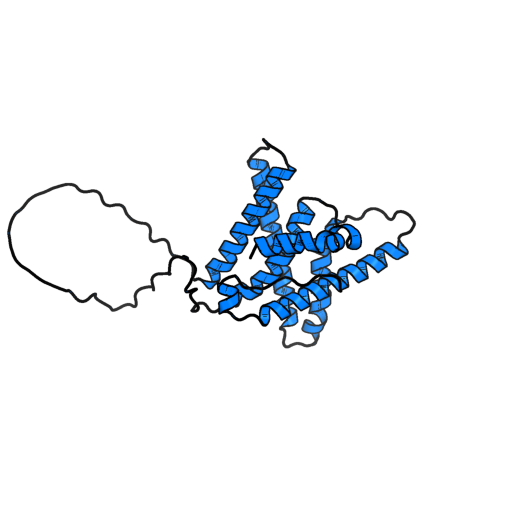G A 1 180 ? 5.895 -0.327 11.952 1.00 89.81 180 ARG A CA 1
ATOM 1376 C C . ARG A 1 180 ? 4.545 0.194 11.454 1.00 89.81 180 ARG A C 1
ATOM 1378 O O . ARG A 1 180 ? 3.871 0.913 12.187 1.00 89.81 180 ARG A O 1
ATOM 1385 N N . ASN A 1 181 ? 4.177 -0.128 10.215 1.00 89.75 181 ASN A N 1
ATOM 1386 C CA . ASN A 1 181 ? 3.021 0.477 9.554 1.00 89.75 181 ASN A CA 1
ATOM 1387 C C . ASN A 1 181 ? 1.732 -0.327 9.682 1.00 89.75 181 ASN A C 1
ATOM 1389 O O . ASN A 1 181 ? 0.681 0.255 9.461 1.00 89.75 181 ASN A O 1
ATOM 1393 N N . LEU A 1 182 ? 1.783 -1.623 9.993 1.00 87.38 182 LEU A N 1
ATOM 1394 C CA . LEU A 1 182 ? 0.591 -2.470 9.980 1.00 87.38 182 LEU A CA 1
ATOM 1395 C C . LEU A 1 182 ? 0.391 -3.252 11.276 1.00 87.38 182 LEU A C 1
ATOM 1397 O O . LEU A 1 182 ? -0.717 -3.286 11.797 1.00 87.38 182 LEU A O 1
ATOM 1401 N N . LEU A 1 183 ? 1.446 -3.869 11.813 1.00 81.38 183 LEU A N 1
ATOM 1402 C CA . LEU A 1 183 ? 1.331 -4.720 13.007 1.00 81.38 183 LEU A CA 1
ATOM 1403 C C . LEU A 1 183 ? 1.633 -3.969 14.315 1.00 81.38 183 LEU A C 1
ATOM 1405 O O . LEU A 1 183 ? 1.187 -4.380 15.381 1.00 81.38 183 LEU A O 1
ATOM 1409 N N . GLY A 1 184 ? 2.350 -2.849 14.250 1.00 68.31 184 GLY A N 1
ATOM 1410 C CA . GLY A 1 184 ? 2.765 -2.040 15.397 1.00 68.31 184 GLY A CA 1
ATOM 1411 C C . GLY A 1 184 ? 1.616 -1.256 16.031 1.00 68.31 184 GLY A C 1
ATOM 1412 O O . GLY A 1 184 ? 1.678 -0.911 17.209 1.00 68.31 184 GLY A O 1
ATOM 1413 N N . SER A 1 185 ? 0.524 -1.039 15.289 1.00 57.00 185 SER A N 1
ATOM 1414 C CA . SER A 1 185 ? -0.718 -0.439 15.792 1.00 57.00 185 SER A CA 1
ATOM 1415 C C . SER A 1 185 ? -1.536 -1.381 16.687 1.00 57.00 185 SER A C 1
ATOM 1417 O O . SER A 1 185 ? -2.486 -0.926 17.321 1.00 57.0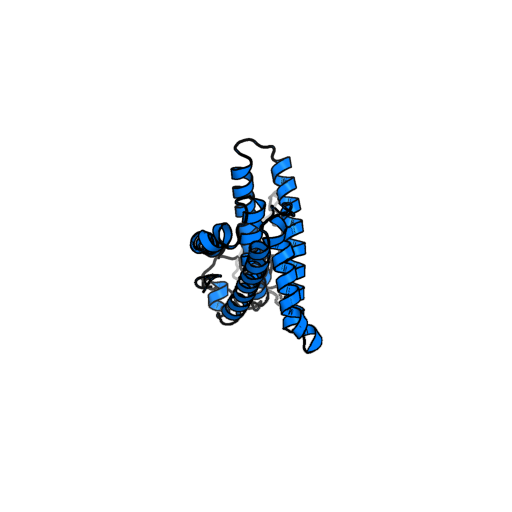0 185 SER A O 1
ATOM 1419 N N . ARG A 1 186 ? -1.137 -2.659 16.832 1.00 59.19 186 ARG A N 1
ATOM 1420 C CA . ARG A 1 186 ? -1.707 -3.592 17.826 1.00 59.19 186 ARG A CA 1
ATOM 1421 C C . ARG A 1 186 ? -1.476 -3.140 19.275 1.00 59.19 186 ARG A C 1
ATOM 1423 O O . ARG A 1 186 ? -2.178 -3.601 20.169 1.00 59.19 186 ARG A O 1
ATOM 1430 N N . GLY A 1 187 ? -0.555 -2.193 19.485 1.00 43.03 187 GLY A N 1
ATOM 1431 C CA . GLY A 1 187 ? -0.164 -1.690 20.796 1.00 43.03 187 GLY A CA 1
ATOM 1432 C C . GLY A 1 187 ? 0.702 -2.697 21.554 1.00 43.03 187 GLY A C 1
ATOM 1433 O O . GLY A 1 187 ? 0.578 -3.905 21.371 1.00 43.03 187 GLY A O 1
ATOM 1434 N N . LEU A 1 188 ? 1.568 -2.205 22.446 1.00 38.31 188 LEU A N 1
ATOM 1435 C CA . LEU A 1 188 ? 2.044 -3.013 23.571 1.00 38.31 188 LEU A CA 1
ATOM 1436 C C . LEU A 1 188 ? 0.839 -3.285 24.485 1.00 38.31 188 LEU A C 1
ATOM 1438 O O . LEU A 1 188 ? 0.684 -2.650 25.529 1.00 38.31 188 LEU A O 1
ATOM 1442 N N . THR A 1 189 ? -0.075 -4.172 24.100 1.00 40.72 189 THR A N 1
ATOM 1443 C CA . THR A 1 189 ? -0.939 -4.779 25.108 1.00 40.72 189 THR A CA 1
ATOM 1444 C C . THR A 1 189 ? -0.019 -5.600 25.994 1.00 40.72 189 THR A C 1
ATOM 1446 O O . THR A 1 189 ? 0.683 -6.472 25.490 1.00 40.72 189 THR A O 1
ATOM 1449 N N . VAL A 1 190 ? 0.042 -5.246 27.281 1.00 41.38 190 VAL A N 1
ATOM 1450 C CA . VAL A 1 190 ? 0.851 -5.955 28.275 1.00 41.38 190 VAL A CA 1
ATOM 1451 C C . VAL A 1 190 ? 0.608 -7.455 28.124 1.00 41.38 190 VAL A C 1
ATOM 1453 O O . VAL A 1 190 ? -0.559 -7.852 28.038 1.00 41.38 190 VAL A O 1
ATOM 1456 N N . PRO A 1 191 ? 1.675 -8.262 28.135 1.00 45.34 191 PRO A N 1
ATOM 1457 C CA . PRO A 1 191 ? 1.577 -9.702 28.186 1.00 45.34 191 PRO A CA 1
ATOM 1458 C C . PRO A 1 191 ? 0.557 -10.208 29.188 1.00 45.34 191 PRO A C 1
ATOM 1460 O O . PRO A 1 191 ? 0.792 -10.189 30.394 1.00 45.34 191 PRO A O 1
ATOM 1463 N N . SER A 1 192 ? -0.584 -10.687 28.695 1.00 46.56 192 SER A N 1
ATOM 1464 C CA . SER A 1 192 ? -1.408 -11.585 29.492 1.00 46.56 192 SER A CA 1
ATOM 1465 C C . SER A 1 192 ? -0.670 -12.917 29.520 1.00 46.56 192 SER A C 1
ATOM 1467 O O . SER A 1 192 ? -0.410 -13.494 28.466 1.00 46.56 192 SER A O 1
ATOM 1469 N N . GLU A 1 193 ? -0.301 -13.373 30.716 1.00 40.81 193 GLU A N 1
ATOM 1470 C CA . GLU A 1 193 ? 0.484 -14.587 30.965 1.00 40.81 193 GLU A CA 1
ATOM 1471 C C . GLU A 1 193 ? 0.007 -15.761 30.077 1.00 40.81 193 GLU A C 1
ATOM 1473 O O . GLU A 1 193 ? -1.091 -16.289 30.252 1.00 40.81 193 GLU A O 1
ATOM 1478 N N . GLY A 1 194 ? 0.820 -16.118 29.069 1.00 48.78 194 GLY A N 1
ATOM 1479 C CA . GLY A 1 194 ? 0.480 -17.085 28.005 1.00 48.78 194 GLY A CA 1
ATOM 1480 C C . GLY A 1 194 ? 1.171 -16.865 26.642 1.00 48.78 194 GLY A C 1
ATOM 1481 O O . GLY A 1 194 ? 0.925 -17.612 25.696 1.00 48.78 194 GLY A O 1
ATOM 1482 N N . GLU A 1 195 ? 2.040 -15.861 26.526 1.00 48.28 195 GLU A N 1
ATOM 1483 C CA . GLU A 1 195 ? 2.460 -15.235 25.264 1.00 48.28 195 GLU A CA 1
ATOM 1484 C C . GLU A 1 195 ? 3.392 -15.990 24.314 1.00 48.28 195 GLU A C 1
ATOM 1486 O O . GLU A 1 195 ? 3.571 -15.529 23.188 1.00 48.28 195 GLU A O 1
ATOM 1491 N N . GLY A 1 196 ? 3.939 -17.150 24.684 1.00 45.62 196 GLY A N 1
ATOM 1492 C CA . GLY A 1 196 ? 4.882 -17.864 23.807 1.00 45.62 196 GLY A CA 1
ATOM 1493 C C . GLY A 1 196 ? 4.316 -18.160 22.408 1.00 45.62 196 GLY A C 1
ATOM 1494 O O . GLY A 1 196 ? 5.037 -18.092 21.423 1.00 45.62 196 GLY A O 1
ATOM 1495 N N . LYS A 1 197 ? 2.997 -18.385 22.294 1.00 47.19 197 LYS A N 1
ATOM 1496 C CA . LYS A 1 197 ? 2.323 -18.576 20.996 1.00 47.19 197 LYS A CA 1
ATOM 1497 C C . LYS A 1 197 ? 2.021 -17.279 20.243 1.00 47.19 197 LYS A C 1
ATOM 1499 O O . LYS A 1 197 ? 1.903 -17.314 19.024 1.00 47.19 197 LYS A O 1
ATOM 1504 N N . SER A 1 198 ? 1.849 -16.155 20.940 1.00 58.09 198 SER A N 1
ATOM 1505 C CA . SER A 1 198 ? 1.459 -14.876 20.323 1.00 58.09 198 SER A CA 1
ATOM 1506 C C . SER A 1 198 ? 2.612 -14.286 19.506 1.00 58.09 198 SER A C 1
ATOM 1508 O O . SER A 1 198 ? 2.405 -13.786 18.401 1.00 58.09 198 SER A O 1
ATOM 1510 N N . GLU A 1 199 ? 3.838 -14.412 20.018 1.00 59.41 199 GLU A N 1
ATOM 1511 C CA . GLU A 1 199 ? 5.044 -13.892 19.371 1.00 59.41 199 GLU A CA 1
ATOM 1512 C C . GLU A 1 199 ? 5.485 -14.750 18.171 1.00 59.41 199 GLU A C 1
ATOM 1514 O O . GLU A 1 199 ? 5.785 -14.205 17.109 1.00 59.41 199 GLU A O 1
ATOM 1519 N N . GLU A 1 200 ? 5.421 -16.083 18.283 1.00 60.44 200 GLU A N 1
ATOM 1520 C CA . GLU A 1 200 ? 5.678 -17.005 17.161 1.00 60.44 200 GLU A CA 1
ATOM 1521 C C . GLU A 1 200 ? 4.679 -16.781 16.012 1.00 60.44 200 GLU A C 1
ATOM 1523 O O . GLU A 1 200 ? 5.081 -16.585 14.864 1.00 60.44 200 GLU A O 1
ATOM 1528 N N . THR A 1 201 ? 3.383 -16.674 16.333 1.00 76.31 201 THR A N 1
ATOM 1529 C CA . THR A 1 201 ? 2.330 -16.376 15.343 1.00 76.31 201 THR A CA 1
ATOM 1530 C C . THR A 1 201 ? 2.536 -14.997 14.701 1.00 76.31 201 THR A C 1
ATOM 1532 O O . THR A 1 201 ? 2.236 -14.795 13.524 1.00 76.31 201 THR A O 1
ATOM 1535 N N . MET A 1 202 ? 3.072 -14.019 15.442 1.00 80.00 202 MET A N 1
ATOM 1536 C CA . MET A 1 202 ? 3.392 -12.699 14.892 1.00 80.00 202 MET A CA 1
ATOM 1537 C C . MET A 1 202 ? 4.531 -12.770 13.870 1.00 80.00 202 MET A C 1
ATOM 1539 O O . MET A 1 202 ? 4.430 -12.127 12.824 1.00 80.00 202 MET A O 1
ATOM 1543 N N . GLY A 1 203 ? 5.581 -13.548 14.146 1.00 85.56 203 GLY A N 1
ATOM 1544 C CA . GLY A 1 203 ? 6.677 -13.781 13.204 1.00 85.56 203 GLY A CA 1
ATOM 1545 C C . GLY A 1 203 ? 6.196 -14.432 11.906 1.00 85.56 203 GLY A C 1
ATOM 1546 O O . GLY A 1 203 ? 6.525 -13.957 10.819 1.00 85.56 203 GLY A O 1
ATOM 1547 N N . GLU A 1 204 ? 5.347 -15.455 12.016 1.00 88.62 204 GLU A N 1
ATOM 1548 C CA . GLU A 1 204 ? 4.729 -16.130 10.867 1.00 88.62 204 GLU A CA 1
ATOM 1549 C C . GLU A 1 204 ? 3.851 -15.176 10.046 1.00 88.62 204 GLU A C 1
ATOM 1551 O O . GLU A 1 204 ? 3.995 -15.082 8.827 1.00 88.62 204 GLU A O 1
ATOM 1556 N N . ASN A 1 205 ? 2.979 -14.409 10.703 1.00 89.38 205 ASN A N 1
ATOM 1557 C CA . ASN A 1 205 ? 2.119 -13.434 10.032 1.00 89.38 205 ASN A CA 1
ATOM 1558 C C . ASN A 1 205 ? 2.933 -12.341 9.333 1.00 89.38 205 ASN A C 1
ATOM 1560 O O . ASN A 1 205 ? 2.628 -11.968 8.200 1.00 89.38 205 ASN A O 1
ATOM 1564 N N . LEU A 1 206 ? 3.985 -11.839 9.984 1.00 92.19 206 LEU A N 1
ATOM 1565 C CA . LEU A 1 206 ? 4.884 -10.860 9.388 1.00 92.19 206 LEU A CA 1
ATOM 1566 C C . LEU A 1 206 ? 5.544 -11.424 8.126 1.00 92.19 206 LEU A C 1
ATOM 1568 O O . LEU A 1 206 ? 5.562 -10.760 7.090 1.00 92.19 206 LEU A O 1
ATOM 1572 N N . GLU A 1 207 ? 6.031 -12.662 8.188 1.00 93.06 207 GLU A N 1
ATOM 1573 C CA . GLU A 1 207 ? 6.610 -13.349 7.038 1.00 93.06 207 GLU A CA 1
ATOM 1574 C C . GLU A 1 207 ? 5.594 -13.511 5.894 1.00 93.06 207 GLU A C 1
ATOM 1576 O O . GLU A 1 207 ? 5.921 -13.239 4.736 1.00 93.06 207 GLU A O 1
ATOM 1581 N N . LEU A 1 208 ? 4.353 -13.908 6.197 1.00 94.81 208 LEU A N 1
ATOM 1582 C CA . LEU A 1 208 ? 3.281 -14.032 5.204 1.00 94.81 208 LEU A CA 1
ATOM 1583 C C . LEU A 1 208 ? 2.998 -12.699 4.504 1.00 94.81 208 LEU A C 1
ATOM 1585 O O . LEU A 1 208 ? 2.926 -12.661 3.275 1.00 94.81 208 LEU A O 1
ATOM 1589 N N . VAL A 1 209 ? 2.922 -11.596 5.254 1.00 95.38 209 VAL A N 1
ATOM 1590 C CA . VAL A 1 209 ? 2.705 -10.262 4.672 1.00 95.38 209 VAL A CA 1
ATOM 1591 C C . VAL A 1 209 ? 3.899 -9.825 3.820 1.00 95.38 209 VAL A C 1
ATOM 1593 O O . VAL A 1 209 ? 3.706 -9.309 2.721 1.00 95.38 209 VAL A O 1
ATOM 1596 N N . VAL A 1 210 ? 5.136 -10.072 4.262 1.00 96.19 210 VAL A N 1
ATOM 1597 C CA . VAL A 1 210 ? 6.342 -9.770 3.470 1.00 96.19 210 VAL A CA 1
ATOM 1598 C C . VAL A 1 210 ? 6.342 -10.555 2.156 1.00 96.19 210 VAL A C 1
ATOM 1600 O O . VAL A 1 210 ? 6.542 -9.972 1.088 1.00 96.19 210 VAL A O 1
ATOM 1603 N N . ARG A 1 211 ? 6.052 -11.863 2.199 1.00 96.25 211 ARG A N 1
ATOM 1604 C CA . ARG A 1 211 ? 5.928 -12.696 0.992 1.00 96.25 211 ARG A CA 1
ATOM 1605 C C . ARG A 1 211 ? 4.808 -12.210 0.078 1.00 96.25 211 ARG A C 1
ATOM 1607 O O . ARG A 1 211 ? 5.008 -12.169 -1.134 1.00 96.25 211 ARG A O 1
ATOM 1614 N N . PHE A 1 212 ? 3.660 -11.830 0.639 1.00 96.94 212 PHE A N 1
ATOM 1615 C CA . PHE A 1 212 ? 2.548 -11.239 -0.104 1.00 96.94 212 PHE A CA 1
ATOM 1616 C C . PHE A 1 212 ? 3.000 -9.986 -0.862 1.00 96.94 212 PHE A C 1
ATOM 1618 O O . PHE A 1 212 ? 2.855 -9.942 -2.083 1.00 96.94 212 PHE A O 1
ATOM 1625 N N . VAL A 1 213 ? 3.638 -9.029 -0.179 1.00 96.75 213 VAL A N 1
ATOM 1626 C CA . VAL A 1 213 ? 4.162 -7.803 -0.802 1.00 96.75 213 VAL A CA 1
ATOM 1627 C C . VAL A 1 213 ? 5.125 -8.141 -1.939 1.00 96.75 213 VAL A C 1
ATOM 1629 O O . VAL A 1 213 ? 4.941 -7.678 -3.062 1.00 96.75 213 VAL A O 1
ATOM 1632 N N . ARG A 1 214 ? 6.121 -9.001 -1.688 1.00 95.69 214 ARG A N 1
ATOM 1633 C CA . ARG A 1 214 ? 7.111 -9.401 -2.702 1.00 95.69 214 ARG A CA 1
ATOM 1634 C C . ARG A 1 214 ? 6.471 -10.046 -3.923 1.00 95.69 214 ARG A C 1
ATOM 1636 O O . ARG A 1 214 ? 6.834 -9.724 -5.056 1.00 95.69 214 ARG A O 1
ATOM 1643 N N . ARG A 1 215 ? 5.520 -10.949 -3.697 1.00 96.25 215 ARG A N 1
ATOM 1644 C CA . ARG A 1 215 ? 4.816 -11.656 -4.764 1.00 96.25 215 ARG A CA 1
ATOM 1645 C C . ARG A 1 215 ? 3.969 -10.701 -5.596 1.00 96.25 215 ARG A C 1
ATOM 1647 O O . ARG A 1 215 ? 4.023 -10.791 -6.819 1.00 96.25 215 ARG A O 1
ATOM 1654 N N . GLU A 1 216 ? 3.237 -9.785 -4.968 1.00 96.62 216 GLU A N 1
ATOM 1655 C CA . GLU A 1 216 ? 2.402 -8.822 -5.689 1.00 96.62 216 GLU A CA 1
ATOM 1656 C C . GLU A 1 216 ? 3.238 -7.809 -6.470 1.00 96.62 216 GLU A C 1
ATOM 1658 O O . GLU A 1 216 ? 2.928 -7.547 -7.628 1.00 96.62 216 GLU A O 1
ATOM 1663 N N . MET A 1 217 ? 4.349 -7.317 -5.917 1.00 94.75 217 MET A N 1
ATOM 1664 C CA . MET A 1 217 ? 5.270 -6.451 -6.663 1.00 94.75 217 MET A CA 1
ATOM 1665 C C . MET A 1 217 ? 5.837 -7.163 -7.898 1.00 94.75 217 MET A C 1
ATOM 1667 O O . MET A 1 217 ? 5.786 -6.621 -9.000 1.00 94.75 217 MET A O 1
ATOM 1671 N N . ALA A 1 218 ? 6.297 -8.410 -7.745 1.00 94.31 218 ALA A N 1
ATOM 1672 C CA . ALA A 1 218 ? 6.790 -9.215 -8.864 1.00 94.31 218 ALA A CA 1
ATOM 1673 C C . ALA A 1 218 ? 5.689 -9.582 -9.876 1.00 94.31 218 ALA A C 1
ATOM 1675 O O . ALA A 1 218 ? 5.976 -9.807 -11.050 1.00 94.31 218 ALA A O 1
ATOM 1676 N N . ARG A 1 219 ? 4.428 -9.683 -9.439 1.00 95.56 219 ARG A N 1
ATOM 1677 C CA . ARG A 1 219 ? 3.278 -9.908 -10.322 1.00 95.56 219 ARG A CA 1
ATOM 1678 C C . ARG A 1 219 ? 2.964 -8.656 -11.135 1.00 95.56 219 ARG A C 1
ATOM 1680 O O . ARG A 1 219 ? 2.818 -8.769 -12.346 1.00 95.56 219 ARG A O 1
ATOM 1687 N N . LEU A 1 220 ? 2.886 -7.493 -10.487 1.00 95.06 220 LEU A N 1
ATOM 1688 C CA . LEU A 1 220 ? 2.595 -6.206 -11.127 1.00 95.06 220 LEU A CA 1
ATOM 1689 C C . LEU A 1 220 ? 3.655 -5.817 -12.165 1.00 95.06 220 LEU A C 1
ATOM 1691 O O . LEU A 1 220 ? 3.311 -5.265 -13.208 1.00 95.06 220 LEU A O 1
ATOM 1695 N N . ASP A 1 221 ? 4.921 -6.151 -11.910 1.00 93.12 221 ASP A N 1
ATOM 1696 C CA . ASP A 1 221 ? 6.031 -5.942 -12.850 1.00 93.12 221 ASP A CA 1
ATOM 1697 C C . ASP A 1 221 ? 5.858 -6.721 -14.168 1.00 93.12 221 ASP A C 1
ATOM 1699 O O . ASP A 1 221 ? 6.297 -6.287 -15.228 1.00 93.12 221 ASP A O 1
ATOM 1703 N N . ARG A 1 222 ? 5.143 -7.854 -14.139 1.00 93.81 222 ARG A N 1
ATOM 1704 C CA . ARG A 1 222 ? 4.882 -8.685 -15.329 1.00 93.81 222 ARG A CA 1
ATOM 1705 C C . ARG A 1 222 ? 3.680 -8.230 -16.157 1.00 93.81 222 ARG A C 1
ATOM 1707 O O . ARG A 1 222 ? 3.456 -8.782 -17.232 1.00 93.81 222 ARG A O 1
ATOM 1714 N N . ILE A 1 223 ? 2.880 -7.289 -15.660 1.00 93.25 223 ILE A N 1
ATOM 1715 C CA . ILE A 1 223 ? 1.704 -6.776 -16.375 1.00 93.25 223 ILE A CA 1
ATOM 1716 C C . ILE A 1 223 ? 2.171 -5.756 -17.412 1.00 93.25 223 ILE A C 1
ATOM 1718 O O . ILE A 1 223 ? 3.036 -4.931 -17.116 1.00 93.25 223 ILE A O 1
ATOM 1722 N N . SER A 1 224 ? 1.601 -5.793 -18.618 1.00 91.50 224 SER A N 1
ATOM 1723 C CA . SER A 1 224 ? 1.96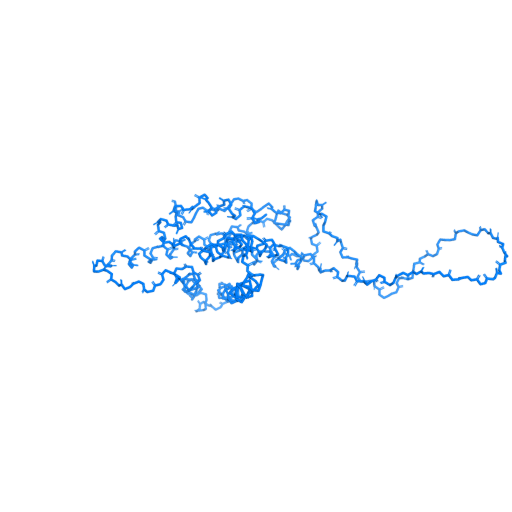4 -4.853 -19.682 1.00 91.50 224 SER A CA 1
ATOM 1724 C C . SER A 1 224 ? 1.623 -3.406 -19.298 1.00 91.50 224 SER A C 1
ATOM 1726 O O . SER A 1 224 ? 0.653 -3.160 -18.581 1.00 91.50 224 SER A O 1
ATOM 1728 N N . ASP A 1 225 ? 2.398 -2.430 -19.787 1.00 88.81 225 ASP A N 1
ATOM 1729 C CA . ASP A 1 225 ? 2.114 -1.007 -19.534 1.00 88.81 225 ASP A CA 1
ATOM 1730 C C . ASP A 1 225 ? 0.705 -0.618 -20.005 1.00 88.81 225 ASP A C 1
ATOM 1732 O O . ASP A 1 225 ? 0.004 0.108 -19.305 1.00 88.81 225 ASP A O 1
ATOM 1736 N N . ALA A 1 226 ? 0.268 -1.150 -21.153 1.00 85.50 226 ALA A N 1
ATOM 1737 C CA . ALA A 1 226 ? -1.062 -0.907 -21.705 1.00 85.50 226 ALA A CA 1
ATOM 1738 C C . ALA A 1 226 ? -2.173 -1.389 -20.758 1.00 85.50 226 ALA A C 1
ATOM 1740 O O . ALA A 1 226 ? -3.124 -0.655 -20.493 1.00 85.50 226 ALA A O 1
ATOM 1741 N N . ASP A 1 227 ? -2.029 -2.591 -20.197 1.00 88.50 227 ASP A N 1
ATOM 1742 C CA . ASP A 1 227 ? -3.007 -3.136 -19.253 1.00 88.50 227 ASP A CA 1
ATOM 1743 C C . ASP A 1 227 ? -3.029 -2.340 -17.946 1.00 88.50 227 ASP A C 1
ATOM 1745 O O . ASP A 1 227 ? -4.103 -2.011 -17.442 1.00 88.50 227 ASP A O 1
ATOM 1749 N N . VAL A 1 228 ? -1.858 -1.966 -17.416 1.00 88.06 228 VAL A N 1
ATOM 1750 C CA . VAL A 1 228 ? -1.767 -1.129 -16.211 1.00 88.06 228 VAL A CA 1
ATOM 1751 C C . VAL A 1 228 ? -2.442 0.224 -16.442 1.00 88.06 228 VAL A C 1
ATOM 1753 O O . VAL A 1 228 ? -3.244 0.646 -15.612 1.00 88.06 228 VAL A O 1
ATOM 1756 N N . ILE A 1 229 ? -2.173 0.882 -17.570 1.00 83.19 229 ILE A N 1
ATOM 1757 C CA . ILE A 1 229 ? -2.765 2.178 -17.934 1.00 83.19 229 ILE A CA 1
ATOM 1758 C C . ILE A 1 229 ? -4.294 2.099 -18.012 1.00 83.19 229 ILE A C 1
ATOM 1760 O O . ILE A 1 229 ? -4.985 2.990 -17.523 1.00 83.19 229 ILE A O 1
ATOM 1764 N N . ASN A 1 230 ? -4.828 1.006 -18.554 1.00 82.62 230 ASN A N 1
ATOM 1765 C CA . ASN A 1 230 ? -6.271 0.791 -18.666 1.00 82.62 230 ASN A CA 1
ATOM 1766 C C . ASN A 1 230 ? -6.917 0.303 -17.356 1.00 82.62 230 ASN A C 1
ATOM 1768 O O . ASN A 1 230 ? -8.108 0.005 -17.319 1.00 82.62 230 ASN A O 1
ATOM 1772 N N . GLY A 1 231 ? -6.159 0.201 -16.259 1.00 83.75 231 GLY A N 1
ATOM 1773 C CA . GLY A 1 231 ? -6.683 -0.275 -14.979 1.00 83.75 231 GLY A CA 1
ATOM 1774 C C . GLY A 1 231 ? -6.802 -1.792 -14.857 1.00 83.75 231 GLY A C 1
ATOM 1775 O O . GLY A 1 231 ? -7.250 -2.274 -13.811 1.00 83.75 231 GLY A O 1
ATOM 1776 N N . ASN A 1 232 ? -6.357 -2.540 -15.865 1.00 87.81 232 ASN A N 1
ATOM 1777 C CA . ASN A 1 232 ? -6.435 -3.994 -15.964 1.00 87.81 232 ASN A CA 1
ATOM 1778 C C . ASN A 1 232 ? -5.268 -4.663 -15.226 1.00 87.81 232 ASN A C 1
ATOM 1780 O O . ASN A 1 232 ? -4.448 -5.368 -15.804 1.00 87.81 232 ASN A O 1
ATOM 1784 N N . ILE A 1 233 ? -5.197 -4.459 -13.910 1.00 90.06 233 ILE A N 1
ATOM 1785 C CA . ILE A 1 233 ? -4.130 -5.029 -13.068 1.00 90.06 233 ILE A CA 1
ATOM 1786 C C . ILE A 1 233 ? -4.429 -6.456 -12.570 1.00 90.06 233 ILE A C 1
ATOM 1788 O O . ILE A 1 233 ? -3.647 -7.017 -11.800 1.00 90.06 233 ILE A O 1
ATOM 1792 N N . GLY A 1 234 ? -5.551 -7.047 -12.990 1.00 89.56 234 GLY A N 1
ATOM 1793 C CA . GLY A 1 234 ? -6.034 -8.346 -12.512 1.00 89.56 234 GLY A CA 1
ATOM 1794 C C . GLY A 1 234 ? -6.467 -8.337 -11.041 1.00 89.56 234 GLY A C 1
ATOM 1795 O O . GLY A 1 234 ? -6.636 -7.282 -10.429 1.00 89.56 234 GLY A O 1
ATOM 1796 N N . GLU A 1 235 ? -6.649 -9.530 -10.476 1.00 91.56 235 GLU A N 1
ATOM 1797 C CA . GLU A 1 235 ? -6.975 -9.712 -9.059 1.00 91.56 235 GLU A CA 1
ATOM 1798 C C . GLU A 1 235 ? -5.710 -9.758 -8.193 1.00 91.56 235 GLU A C 1
ATOM 1800 O O . GLU A 1 235 ? -4.663 -10.261 -8.612 1.00 91.56 235 GLU A O 1
ATOM 1805 N N . TRP A 1 236 ? -5.813 -9.245 -6.968 1.00 94.62 236 TRP A N 1
ATOM 1806 C CA . TRP A 1 236 ? -4.766 -9.385 -5.958 1.00 94.62 236 TRP A CA 1
ATOM 1807 C C . TRP A 1 236 ? -4.738 -10.815 -5.425 1.00 94.62 236 TRP A C 1
ATOM 1809 O O . TRP A 1 236 ? -5.796 -11.370 -5.116 1.00 94.62 236 TRP A O 1
ATOM 1819 N N . GLY A 1 237 ? -3.546 -11.401 -5.288 1.00 91.50 237 GLY A N 1
ATOM 1820 C CA . GLY A 1 237 ? -3.397 -12.723 -4.680 1.00 91.50 237 GLY A CA 1
ATOM 1821 C C . GLY A 1 237 ? -3.691 -12.711 -3.176 1.00 91.50 237 GLY A C 1
ATOM 1822 O O . GLY A 1 237 ? -3.441 -11.713 -2.509 1.00 91.50 237 GLY A O 1
ATOM 1823 N N . ALA A 1 238 ? -4.161 -13.829 -2.622 1.00 91.56 238 ALA A N 1
ATOM 1824 C CA . ALA A 1 238 ? -4.431 -13.934 -1.189 1.00 91.56 238 ALA A CA 1
ATOM 1825 C C . 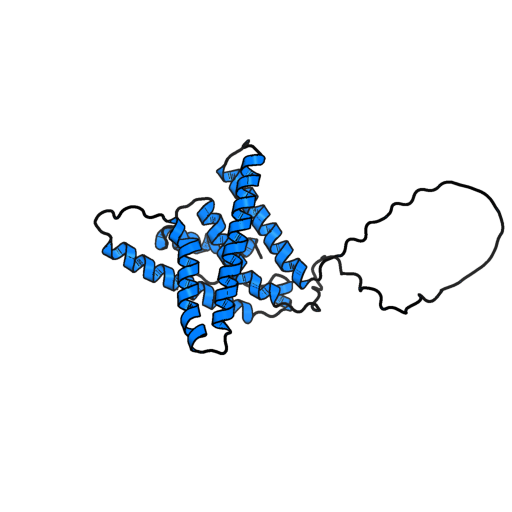ALA A 1 238 ? -3.128 -13.853 -0.361 1.00 91.56 238 ALA A C 1
ATOM 1827 O O . ALA A 1 238 ? -2.118 -14.459 -0.738 1.00 91.56 238 ALA A O 1
ATOM 1828 N N . PRO A 1 239 ? -3.093 -13.116 0.760 1.00 86.12 239 PRO A N 1
ATOM 1829 C CA . PRO A 1 239 ? -1.898 -12.999 1.596 1.00 86.12 239 PRO A CA 1
ATOM 1830 C C . PRO A 1 239 ? -1.531 -14.303 2.327 1.00 86.12 239 PRO A C 1
ATOM 1832 O O . PRO A 1 239 ? -0.350 -14.542 2.581 1.00 86.12 239 PRO A O 1
ATOM 1835 N N . ALA A 1 240 ? -2.508 -15.175 2.583 1.00 77.69 240 ALA A N 1
ATOM 1836 C CA . ALA A 1 240 ? -2.297 -16.548 3.037 1.00 77.69 240 ALA A CA 1
ATOM 1837 C C . ALA A 1 240 ? -2.280 -17.542 1.850 1.00 77.69 240 ALA A C 1
ATOM 1839 O O . ALA A 1 240 ? -2.911 -17.257 0.828 1.00 77.69 240 ALA A O 1
ATOM 1840 N N . PRO A 1 241 ? -1.540 -18.664 1.958 1.00 61.72 241 PRO A N 1
ATOM 1841 C CA . PRO A 1 241 ? -1.524 -19.736 0.959 1.00 61.72 241 PRO A CA 1
ATOM 1842 C C . PRO A 1 241 ? -2.846 -20.509 0.857 1.00 61.72 241 PRO A C 1
ATOM 1844 O O . PRO A 1 241 ? -3.583 -20.579 1.867 1.00 61.72 241 PRO A O 1
#